Protein AF-A0A3G1AAE1-F1 (afdb_monomer)

pLDDT: mean 92.22, std 6.01, range [60.38, 98.31]

Solvent-accessible surface area (backbone atoms only — not comparable to full-atom values): 10325 Å² total; per-residue (Å²): 68,28,45,54,47,94,53,94,86,40,39,37,41,38,69,47,89,54,77,62,65,64,66,59,55,52,52,52,31,55,76,67,70,52,59,64,66,29,36,33,45,39,24,56,47,93,88,49,39,36,31,39,36,40,36,34,62,89,53,32,34,40,38,34,32,45,18,79,64,42,73,46,60,63,40,39,47,46,48,32,25,47,47,52,73,68,37,57,77,67,70,59,77,64,50,26,39,37,83,82,49,27,36,38,40,64,51,96,90,53,65,51,74,47,68,38,80,97,37,43,65,61,51,12,64,75,54,74,43,55,52,66,34,47,52,50,55,50,50,57,51,54,48,35,72,75,70,41,89,74,70,51,80,38,76,48,77,44,57,62,91,54,60,63,61,59,53,49,31,56,52,25,73,76,28,68,69,53,43,73,55,39,44,75,95,58,101

Structure (mmCIF, N/CA/C/O backbone):
data_AF-A0A3G1AAE1-F1
#
_entry.id   AF-A0A3G1AAE1-F1
#
loop_
_atom_site.group_PDB
_atom_site.id
_atom_site.type_symbol
_atom_site.label_atom_id
_atom_site.label_alt_id
_atom_site.label_comp_id
_atom_site.label_asym_id
_atom_site.label_entity_id
_atom_site.label_seq_id
_atom_site.pdbx_PDB_ins_code
_atom_site.Cartn_x
_atom_site.Cartn_y
_atom_site.Cartn_z
_atom_site.occupancy
_atom_site.B_iso_or_equiv
_atom_site.auth_seq_id
_atom_site.auth_comp_id
_atom_site.auth_asym_id
_atom_site.auth_atom_id
_atom_site.pdbx_PDB_model_num
ATOM 1 N N . MET A 1 1 ? -1.664 -9.565 3.677 1.00 87.81 1 MET A N 1
ATOM 2 C CA . MET A 1 1 ? -2.774 -9.317 2.732 1.00 87.81 1 MET A CA 1
ATOM 3 C C . MET A 1 1 ? -3.846 -8.540 3.470 1.00 87.81 1 MET A C 1
ATOM 5 O O . MET A 1 1 ? -4.095 -8.859 4.625 1.00 87.81 1 MET A O 1
ATOM 9 N N . ALA A 1 2 ? -4.447 -7.537 2.847 1.00 83.75 2 ALA A N 1
ATOM 10 C CA . ALA A 1 2 ? -5.612 -6.827 3.371 1.00 83.75 2 ALA A CA 1
ATOM 11 C C . ALA A 1 2 ? -6.656 -6.676 2.255 1.00 83.75 2 ALA A C 1
ATOM 13 O O . ALA A 1 2 ? -6.353 -6.924 1.086 1.00 83.75 2 ALA A O 1
ATOM 14 N N . ARG A 1 3 ? -7.884 -6.297 2.610 1.00 82.75 3 ARG A N 1
ATOM 15 C CA . ARG A 1 3 ? -8.939 -5.969 1.640 1.00 82.75 3 ARG A CA 1
ATOM 16 C C . ARG A 1 3 ? -9.320 -4.506 1.793 1.00 82.75 3 ARG A C 1
ATOM 18 O O . ARG A 1 3 ? -9.277 -3.986 2.905 1.00 82.75 3 ARG A O 1
ATOM 25 N N . GLY A 1 4 ? -9.682 -3.839 0.701 1.00 70.19 4 GLY A N 1
ATOM 26 C CA . GLY A 1 4 ? -10.070 -2.426 0.766 1.00 70.19 4 GLY A CA 1
ATOM 27 C C . GLY A 1 4 ? -11.433 -2.185 1.430 1.00 70.19 4 GLY A C 1
ATOM 28 O O . GLY A 1 4 ? -11.709 -1.066 1.877 1.00 70.19 4 GLY A O 1
ATOM 29 N N . ASP A 1 5 ? -12.271 -3.224 1.491 1.00 77.12 5 ASP A N 1
ATOM 30 C CA . ASP A 1 5 ? -13.642 -3.209 1.994 1.00 77.12 5 ASP A CA 1
ATOM 31 C C . ASP A 1 5 ? -14.118 -4.604 2.457 1.00 77.12 5 ASP A C 1
ATOM 33 O O . ASP A 1 5 ? -13.476 -5.637 2.216 1.00 77.12 5 ASP A O 1
ATOM 37 N N . VAL A 1 6 ? -15.282 -4.642 3.108 1.00 79.25 6 VAL A N 1
ATOM 38 C CA . VAL A 1 6 ? -15.848 -5.850 3.740 1.00 79.25 6 VAL A CA 1
ATOM 39 C C . VAL A 1 6 ? -16.579 -6.785 2.769 1.00 79.25 6 VAL A C 1
ATOM 41 O O . VAL A 1 6 ? -16.823 -7.945 3.098 1.00 79.25 6 VAL A O 1
ATOM 44 N N . HIS A 1 7 ? -16.921 -6.319 1.566 1.00 78.88 7 HIS A N 1
ATOM 45 C CA . HIS A 1 7 ? -17.706 -7.088 0.591 1.00 78.88 7 HIS A CA 1
ATOM 46 C C . HIS A 1 7 ? -16.855 -8.075 -0.209 1.00 78.88 7 HIS A C 1
ATOM 48 O O . HIS A 1 7 ? -15.722 -7.764 -0.567 1.00 78.88 7 HIS A O 1
ATOM 54 N N . LYS A 1 8 ? -17.405 -9.241 -0.569 1.00 75.06 8 LYS A N 1
ATOM 55 C CA . LYS A 1 8 ? -16.694 -10.325 -1.283 1.00 75.06 8 LYS A CA 1
ATOM 56 C C . LYS A 1 8 ? -15.997 -9.909 -2.588 1.00 75.06 8 LYS A C 1
ATOM 58 O O . LYS A 1 8 ? -14.980 -10.497 -2.925 1.00 75.06 8 LYS A O 1
ATOM 63 N N . ASP A 1 9 ? -16.461 -8.844 -3.235 1.00 78.94 9 ASP A N 1
ATOM 64 C CA . ASP A 1 9 ? -15.906 -8.342 -4.500 1.00 78.94 9 ASP A CA 1
ATOM 65 C C . ASP A 1 9 ? -14.857 -7.227 -4.304 1.00 78.94 9 ASP A C 1
ATOM 67 O O . ASP A 1 9 ? -14.339 -6.672 -5.271 1.00 78.94 9 ASP A O 1
ATOM 71 N N . SER A 1 10 ? -14.537 -6.876 -3.049 1.00 80.25 10 SER A N 1
ATOM 72 C CA . SER A 1 10 ? -13.486 -5.899 -2.745 1.00 80.25 10 SER A CA 1
ATOM 73 C C . SER A 1 10 ? -12.120 -6.320 -3.277 1.00 80.25 10 SER A C 1
ATOM 75 O O . SER A 1 10 ? -11.738 -7.492 -3.240 1.00 80.25 10 SER A O 1
ATOM 77 N N . ASP A 1 11 ? -11.362 -5.297 -3.648 1.00 85.12 11 ASP A N 1
ATOM 78 C CA . ASP A 1 11 ? -9.937 -5.341 -3.920 1.00 85.12 11 ASP A CA 1
ATOM 79 C C . ASP A 1 11 ? -9.134 -6.048 -2.821 1.00 85.12 11 ASP A C 1
ATOM 81 O O . ASP A 1 11 ? -9.380 -5.896 -1.618 1.00 85.12 11 ASP A O 1
ATOM 85 N N . ILE A 1 12 ? -8.144 -6.811 -3.276 1.00 89.56 12 ILE A N 1
ATOM 86 C CA . ILE A 1 12 ? -7.158 -7.501 -2.450 1.00 89.56 12 ILE A CA 1
ATOM 87 C C . ILE A 1 12 ? -5.836 -6.755 -2.598 1.00 89.56 12 ILE A C 1
ATOM 89 O O . ILE A 1 12 ? -5.329 -6.616 -3.709 1.00 89.56 12 ILE A O 1
ATOM 93 N N . ASP A 1 13 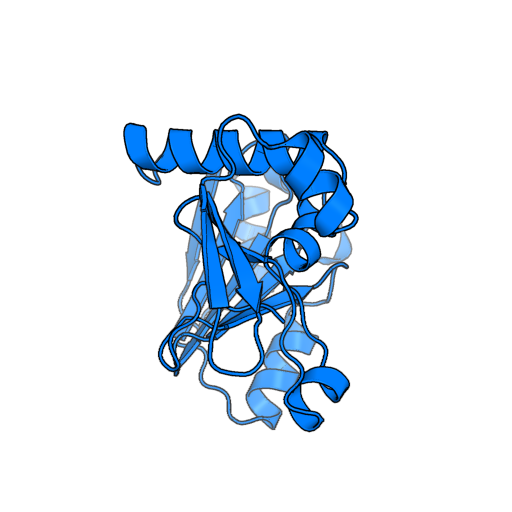? -5.252 -6.330 -1.481 1.00 91.25 13 ASP A N 1
ATOM 94 C CA . ASP A 1 13 ? -3.927 -5.712 -1.447 1.00 91.25 13 ASP A CA 1
ATOM 95 C C . ASP A 1 13 ? -2.921 -6.661 -0.779 1.00 91.25 13 ASP A C 1
ATOM 97 O O . ASP A 1 13 ? -3.057 -7.074 0.385 1.00 91.25 13 ASP A O 1
ATOM 101 N N . ILE A 1 14 ? -1.906 -7.044 -1.545 1.00 93.12 14 ILE A N 1
ATOM 102 C CA . ILE A 1 14 ? -0.745 -7.794 -1.088 1.00 93.12 14 ILE A CA 1
ATOM 103 C C . ILE A 1 14 ? 0.406 -6.802 -0.988 1.00 93.12 14 ILE A C 1
ATOM 105 O O . ILE A 1 14 ? 0.926 -6.316 -1.986 1.00 93.12 14 ILE A O 1
ATOM 109 N N . PHE A 1 15 ? 0.822 -6.525 0.239 1.00 93.69 15 PHE A N 1
ATOM 110 C CA . PHE A 1 15 ? 1.849 -5.540 0.529 1.00 93.69 15 PHE A CA 1
ATOM 111 C C . PHE A 1 15 ? 3.109 -6.225 1.053 1.00 93.69 15 PHE A C 1
ATOM 113 O O . PHE A 1 15 ? 3.026 -7.022 1.991 1.00 93.69 15 PHE A O 1
ATOM 120 N N . PHE A 1 16 ? 4.258 -5.901 0.465 1.00 94.00 16 PHE A N 1
ATOM 121 C CA . PHE A 1 16 ? 5.562 -6.316 0.968 1.00 94.00 16 PHE A CA 1
ATOM 122 C C . PHE A 1 16 ? 6.098 -5.278 1.958 1.00 94.00 16 PHE A C 1
ATOM 124 O O . PHE A 1 16 ? 6.185 -4.092 1.650 1.00 94.00 16 PHE A O 1
ATOM 131 N N . GLU A 1 17 ? 6.467 -5.732 3.155 1.00 91.06 17 GLU A N 1
ATOM 132 C CA . GLU A 1 17 ? 7.046 -4.876 4.207 1.00 91.06 17 GLU A CA 1
ATOM 133 C C . GLU A 1 17 ? 8.536 -4.585 3.978 1.00 91.06 17 GLU A C 1
ATOM 135 O O . GLU A 1 17 ? 9.105 -3.680 4.592 1.00 91.06 17 GLU A O 1
ATOM 140 N N . GLU A 1 18 ? 9.149 -5.326 3.059 1.00 91.19 18 GLU A N 1
ATOM 141 C CA . GLU A 1 18 ? 10.550 -5.223 2.687 1.00 91.19 18 GLU A CA 1
ATOM 142 C C . GLU A 1 18 ? 10.705 -5.179 1.170 1.00 91.19 18 GLU A C 1
ATOM 144 O O . GLU A 1 18 ? 9.823 -5.558 0.399 1.00 91.19 18 GLU A O 1
ATOM 149 N N . GLU A 1 19 ? 11.856 -4.684 0.744 1.00 93.44 19 GLU A N 1
ATOM 150 C CA . GLU A 1 19 ? 12.212 -4.549 -0.659 1.00 93.44 19 GLU A CA 1
ATOM 151 C C . GLU A 1 19 ? 12.530 -5.919 -1.262 1.00 93.44 19 GLU A C 1
ATOM 153 O O . GLU A 1 19 ? 13.488 -6.581 -0.857 1.00 93.44 19 GLU A O 1
ATOM 158 N N . VAL A 1 20 ? 11.759 -6.311 -2.275 1.00 93.56 20 VAL A N 1
ATOM 159 C CA . VAL A 1 20 ? 11.920 -7.574 -3.004 1.00 93.56 20 VAL A CA 1
ATOM 160 C C . VAL A 1 20 ? 12.241 -7.272 -4.462 1.00 93.56 20 VAL A C 1
ATOM 162 O O . VAL A 1 20 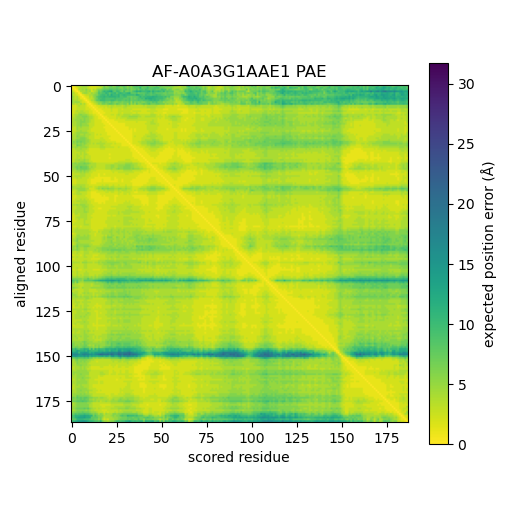? 11.641 -6.377 -5.052 1.00 93.56 20 VAL A O 1
ATOM 165 N N . ALA A 1 21 ? 13.176 -8.021 -5.053 1.00 92.62 21 ALA A N 1
ATOM 166 C CA . ALA A 1 21 ? 13.509 -7.872 -6.467 1.00 92.62 21 ALA A CA 1
ATOM 167 C C . ALA A 1 21 ? 12.257 -8.094 -7.347 1.00 92.62 21 ALA A C 1
ATOM 169 O O . ALA A 1 21 ? 11.563 -9.099 -7.147 1.00 92.62 21 ALA A O 1
ATOM 170 N N . PRO A 1 22 ? 11.957 -7.217 -8.328 1.00 93.06 22 PRO A N 1
ATOM 171 C CA . PRO A 1 22 ? 10.728 -7.325 -9.115 1.00 93.06 22 PRO A CA 1
ATOM 172 C C . PRO A 1 22 ? 10.642 -8.641 -9.890 1.00 93.06 22 PRO A C 1
ATOM 174 O O . PRO A 1 22 ? 9.579 -9.258 -9.940 1.00 93.06 22 PRO A O 1
ATOM 177 N N . SER A 1 23 ? 11.779 -9.126 -10.396 1.00 92.88 23 SER A N 1
ATOM 178 C CA . SER A 1 23 ? 11.908 -10.424 -11.063 1.00 92.88 23 SER A CA 1
ATOM 179 C C . SER A 1 23 ? 11.397 -11.606 -10.230 1.00 92.88 23 SER A C 1
ATOM 181 O O . SER A 1 23 ? 10.769 -12.510 -10.781 1.00 92.88 23 SER A O 1
ATOM 183 N N . ILE A 1 24 ? 1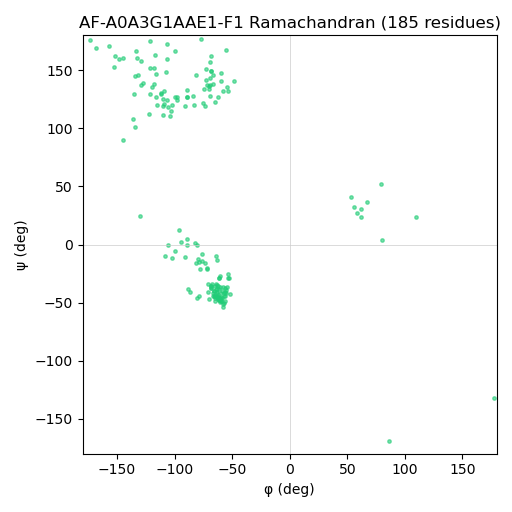1.586 -11.597 -8.903 1.00 94.25 24 ILE A N 1
ATOM 184 C CA . ILE A 1 24 ? 11.067 -12.647 -8.011 1.00 94.25 24 ILE A CA 1
ATOM 185 C C . ILE A 1 24 ? 9.538 -12.614 -7.997 1.00 94.25 24 ILE A C 1
ATOM 187 O O . ILE A 1 24 ? 8.899 -13.663 -8.080 1.00 94.25 24 ILE A O 1
ATOM 191 N N . VAL A 1 25 ? 8.947 -11.420 -7.906 1.00 94.56 25 VAL A N 1
ATOM 192 C CA . VAL A 1 25 ? 7.489 -11.243 -7.883 1.00 94.56 25 VAL A CA 1
ATOM 193 C C . VAL A 1 25 ? 6.881 -11.679 -9.214 1.00 94.56 25 VAL A C 1
ATOM 195 O O . VAL A 1 25 ? 5.970 -12.506 -9.214 1.00 94.56 25 VAL A O 1
ATOM 198 N N . LEU A 1 26 ? 7.446 -11.221 -10.334 1.00 94.31 26 LEU A N 1
ATOM 199 C CA . LEU A 1 26 ? 7.010 -11.591 -11.684 1.00 94.31 26 LEU A CA 1
ATOM 200 C C . LEU A 1 26 ? 7.107 -13.101 -11.930 1.00 94.31 26 LEU A C 1
ATOM 202 O O . LEU A 1 26 ? 6.140 -13.712 -12.373 1.00 94.31 26 LEU A O 1
ATOM 206 N N . THR A 1 27 ? 8.230 -13.725 -11.562 1.00 95.12 27 THR A N 1
ATOM 207 C CA . THR A 1 27 ? 8.416 -15.181 -11.705 1.00 95.12 27 THR A CA 1
ATOM 208 C C . THR A 1 27 ? 7.366 -15.953 -10.908 1.00 95.12 27 THR A C 1
ATOM 210 O O . THR A 1 27 ? 6.821 -16.950 -11.375 1.00 95.12 27 THR A O 1
ATOM 213 N N . ARG A 1 28 ? 7.052 -15.507 -9.685 1.00 94.31 28 ARG A N 1
ATOM 214 C CA . ARG A 1 28 ? 6.023 -16.154 -8.860 1.00 94.31 28 ARG A CA 1
ATOM 215 C C . ARG A 1 28 ? 4.626 -15.977 -9.432 1.00 94.31 28 ARG A C 1
ATOM 217 O O . ARG A 1 28 ? 3.836 -16.911 -9.350 1.00 94.31 28 ARG A O 1
ATOM 224 N N . MET A 1 29 ? 4.330 -14.815 -9.999 1.00 93.50 29 MET A N 1
ATOM 225 C CA . MET A 1 29 ? 3.062 -14.577 -10.680 1.00 93.50 29 MET A CA 1
ATOM 226 C C . MET A 1 29 ? 2.898 -15.494 -11.893 1.00 93.50 29 MET A C 1
ATOM 228 O O . MET A 1 29 ? 1.853 -16.129 -12.011 1.00 93.50 29 MET A O 1
ATOM 232 N N . ASP A 1 30 ? 3.941 -15.637 -12.712 1.00 92.56 30 ASP A N 1
ATOM 233 C CA . ASP A 1 30 ? 3.949 -16.518 -13.884 1.00 92.56 30 ASP A CA 1
ATOM 234 C C . ASP A 1 30 ? 3.735 -17.993 -13.501 1.00 92.56 30 ASP A C 1
ATOM 236 O O . ASP A 1 30 ? 2.825 -18.651 -14.008 1.00 92.56 30 ASP A O 1
ATOM 240 N N . ILE A 1 31 ? 4.466 -18.489 -12.492 1.00 95.06 31 ILE A N 1
ATOM 241 C CA . ILE A 1 31 ? 4.279 -19.848 -11.943 1.00 95.06 31 ILE A CA 1
ATOM 242 C C . ILE A 1 31 ? 2.832 -20.071 -11.477 1.00 95.06 31 ILE A C 1
ATOM 244 O O . ILE A 1 31 ? 2.262 -21.143 -11.685 1.00 95.06 31 ILE A O 1
ATOM 248 N N . CYS A 1 32 ? 2.237 -19.064 -10.837 1.00 91.69 32 CYS A N 1
ATOM 249 C CA . CYS A 1 32 ? 0.858 -19.110 -10.357 1.00 91.69 32 CYS A CA 1
ATOM 250 C C . CYS A 1 32 ? -0.182 -18.824 -11.453 1.00 91.69 32 CYS A C 1
ATOM 252 O O . CYS A 1 32 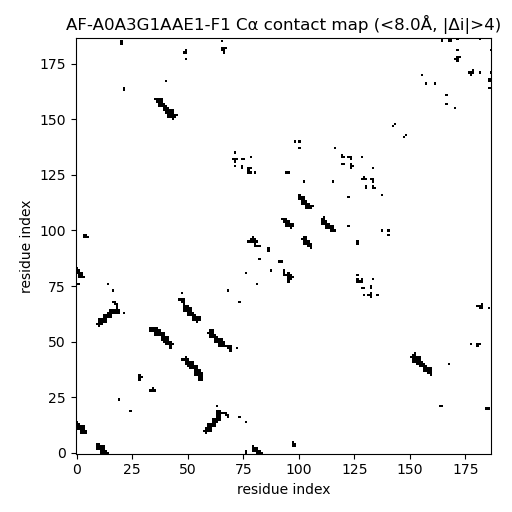? -1.374 -18.860 -11.148 1.00 91.69 32 CYS A O 1
ATOM 254 N N . ARG A 1 33 ? 0.244 -18.552 -12.696 1.00 93.19 33 ARG A N 1
ATOM 255 C CA . ARG A 1 33 ? -0.607 -18.158 -13.831 1.00 93.19 33 ARG A CA 1
ATOM 256 C C . ARG A 1 33 ? -1.505 -16.962 -13.508 1.00 93.19 33 ARG A C 1
ATOM 258 O O . ARG A 1 33 ? -2.685 -16.952 -13.847 1.00 93.19 33 ARG A O 1
ATOM 265 N N . LEU A 1 34 ? -0.949 -15.980 -12.802 1.00 91.88 34 LEU A N 1
ATOM 266 C CA . LEU A 1 34 ? -1.624 -14.722 -12.502 1.00 91.88 34 LEU A CA 1
ATOM 267 C C . LEU A 1 34 ? -1.319 -13.707 -13.599 1.00 91.88 34 LEU A C 1
ATOM 269 O O . LEU A 1 34 ? -0.162 -13.331 -13.790 1.00 91.88 34 LEU A O 1
ATOM 273 N N . GLU A 1 35 ? -2.358 -13.237 -14.280 1.00 94.44 35 GLU A N 1
ATOM 274 C CA . GLU A 1 35 ? -2.216 -12.253 -15.347 1.00 94.44 35 GLU A CA 1
ATOM 275 C C . GLU A 1 35 ? -1.937 -10.852 -14.780 1.00 94.44 35 GLU A C 1
ATOM 277 O O . GLU A 1 35 ? -2.696 -10.302 -13.972 1.00 94.44 35 GLU A O 1
ATOM 282 N N . LEU A 1 36 ? -0.805 -10.281 -15.202 1.00 96.38 36 LEU A N 1
ATOM 283 C CA . LEU A 1 36 ? -0.435 -8.892 -14.953 1.00 96.38 36 LEU A CA 1
ATOM 284 C C . LEU A 1 36 ? -1.106 -8.012 -16.004 1.00 96.38 36 LEU A C 1
ATOM 286 O O . LEU A 1 36 ? -0.813 -8.153 -17.184 1.00 96.38 36 LEU A O 1
ATOM 290 N N . LEU A 1 37 ? -1.946 -7.072 -15.574 1.00 97.00 37 LEU A N 1
ATOM 291 C CA . LEU A 1 37 ? -2.633 -6.148 -16.478 1.00 97.00 37 LEU A CA 1
ATOM 292 C C . LEU A 1 37 ? -1.787 -4.908 -16.782 1.00 97.00 37 LEU A C 1
ATOM 294 O O . LEU A 1 37 ? -1.778 -4.416 -17.904 1.00 97.00 37 LEU A O 1
ATOM 298 N N . TRP A 1 38 ? -1.104 -4.372 -15.769 1.00 97.88 38 TRP A N 1
ATOM 299 C CA . TRP A 1 38 ? -0.107 -3.303 -15.883 1.00 97.88 38 TRP A CA 1
ATOM 300 C C . TRP A 1 38 ? 0.648 -3.159 -14.563 1.00 97.88 38 TRP A C 1
ATOM 302 O O . TRP A 1 38 ? 0.224 -3.681 -13.527 1.00 97.88 38 TRP A O 1
ATOM 312 N N . TYR A 1 39 ? 1.731 -2.386 -14.564 1.00 98.12 39 TYR A N 1
ATOM 313 C CA . TYR A 1 39 ? 2.385 -1.972 -13.325 1.00 98.12 39 TYR A CA 1
ATOM 314 C C . TYR A 1 39 ? 2.625 -0.465 -13.272 1.00 98.12 39 TYR A C 1
ATOM 316 O O . TYR A 1 39 ? 2.638 0.234 -14.287 1.00 98.12 39 TYR A O 1
ATOM 324 N N . GLU A 1 40 ? 2.777 0.051 -12.058 1.00 97.94 40 GLU A N 1
ATOM 325 C CA . GLU A 1 40 ? 2.949 1.471 -11.779 1.00 97.94 40 GLU A CA 1
ATOM 326 C C . GLU A 1 40 ? 4.172 1.692 -10.883 1.00 97.94 40 GLU A C 1
ATOM 328 O O . GLU A 1 40 ? 4.366 0.982 -9.899 1.00 97.94 40 GLU A O 1
ATOM 333 N N . VAL A 1 41 ? 4.975 2.712 -11.185 1.00 97.38 41 VAL A N 1
ATOM 334 C CA . VAL A 1 41 ? 5.992 3.251 -10.273 1.00 97.38 41 VAL A CA 1
ATOM 335 C C . VAL A 1 41 ? 5.451 4.551 -9.698 1.00 97.38 41 VAL A C 1
ATOM 337 O O . VAL A 1 41 ? 5.224 5.523 -10.423 1.00 97.38 41 VAL A O 1
ATOM 340 N N . ILE A 1 42 ? 5.220 4.557 -8.389 1.00 95.81 42 ILE A N 1
ATOM 341 C CA . ILE A 1 42 ? 4.510 5.617 -7.679 1.00 95.81 42 ILE A CA 1
ATOM 342 C C . ILE A 1 42 ? 5.404 6.205 -6.593 1.00 95.81 42 ILE A C 1
ATOM 344 O O . ILE A 1 42 ? 5.904 5.495 -5.722 1.00 95.81 42 ILE A O 1
ATOM 348 N N . TRP A 1 43 ? 5.511 7.529 -6.577 1.00 95.31 43 TRP A N 1
ATOM 349 C CA . TRP A 1 43 ? 6.072 8.288 -5.469 1.00 95.31 43 TRP A CA 1
ATOM 350 C C . TRP A 1 43 ? 5.192 9.503 -5.183 1.00 95.31 43 TRP A C 1
ATOM 352 O O . TRP A 1 43 ? 5.125 10.441 -5.976 1.00 95.31 43 TRP A O 1
ATOM 362 N N . ALA A 1 44 ? 4.457 9.462 -4.068 1.00 89.44 44 ALA A N 1
ATOM 363 C CA . ALA A 1 44 ? 3.428 10.457 -3.760 1.00 89.44 44 ALA A CA 1
ATOM 364 C C . ALA A 1 44 ? 4.001 11.748 -3.176 1.00 89.44 44 ALA A C 1
ATOM 366 O O . ALA A 1 44 ? 3.622 12.836 -3.592 1.00 89.44 44 ALA A O 1
ATOM 367 N N . SER A 1 45 ? 4.912 11.634 -2.218 1.00 88.00 45 SER A N 1
ATOM 368 C CA . SER A 1 45 ? 5.561 12.771 -1.566 1.00 88.00 45 SER A CA 1
ATOM 369 C C . SER A 1 45 ? 6.958 12.384 -1.085 1.00 88.00 45 SER A C 1
ATOM 371 O O . SER A 1 45 ? 7.224 11.192 -0.895 1.00 88.00 45 SER A O 1
ATOM 373 N N . PRO A 1 46 ? 7.849 13.351 -0.792 1.00 88.75 46 PRO A N 1
ATOM 374 C CA . PRO A 1 46 ? 9.223 13.046 -0.386 1.00 88.75 46 PRO A CA 1
ATOM 375 C C . PRO A 1 46 ? 9.294 12.227 0.912 1.00 88.75 46 PRO A C 1
ATOM 377 O O . PRO A 1 46 ? 10.213 11.427 1.111 1.00 88.75 46 PRO A O 1
ATOM 380 N N . SER A 1 47 ? 8.281 12.405 1.766 1.00 88.19 47 SER A N 1
ATOM 381 C CA . SER A 1 47 ? 8.084 11.700 3.031 1.00 88.19 47 SER A CA 1
ATOM 382 C C . SER A 1 47 ? 7.577 10.264 2.886 1.00 88.19 47 SER A C 1
ATOM 384 O O . SER A 1 47 ? 7.534 9.561 3.882 1.00 88.19 47 SER A O 1
ATOM 386 N N . THR A 1 48 ? 7.199 9.815 1.689 1.00 91.75 48 THR A N 1
ATOM 387 C CA . THR A 1 48 ? 6.714 8.443 1.447 1.00 91.75 48 THR A CA 1
ATOM 388 C C . THR A 1 48 ? 7.754 7.604 0.722 1.00 91.75 48 THR A C 1
ATOM 390 O O . THR A 1 48 ? 8.660 8.145 0.071 1.00 91.75 48 THR A O 1
ATOM 393 N N . ALA A 1 49 ? 7.616 6.284 0.818 1.00 95.12 49 ALA A N 1
ATOM 394 C CA . ALA A 1 49 ? 8.382 5.367 -0.003 1.00 95.12 49 ALA A CA 1
ATOM 395 C C . ALA A 1 49 ? 7.973 5.437 -1.482 1.00 95.12 49 ALA A C 1
ATOM 397 O O . ALA A 1 49 ? 6.811 5.674 -1.830 1.00 95.12 49 ALA A O 1
ATOM 398 N N . VAL A 1 50 ? 8.946 5.176 -2.349 1.00 96.69 50 VAL A N 1
ATOM 399 C CA . VAL A 1 50 ? 8.715 4.842 -3.753 1.00 96.69 50 VAL A CA 1
ATOM 400 C C . VAL A 1 50 ? 8.182 3.415 -3.807 1.00 96.69 50 VAL A C 1
ATOM 402 O O . VAL A 1 50 ? 8.705 2.524 -3.134 1.00 96.69 50 VAL A O 1
ATOM 405 N N . LYS A 1 51 ? 7.130 3.192 -4.591 1.00 96.88 51 LYS A N 1
ATOM 406 C CA . LYS A 1 51 ? 6.434 1.907 -4.674 1.00 96.88 51 LYS A CA 1
ATOM 407 C C . LYS A 1 51 ? 6.330 1.454 -6.113 1.00 96.88 51 LYS A C 1
ATOM 409 O O . LYS A 1 51 ? 6.001 2.245 -6.992 1.00 96.88 51 LYS A O 1
ATOM 414 N N . LEU A 1 52 ? 6.546 0.167 -6.305 1.00 97.56 52 LEU A N 1
ATOM 415 C CA . LEU A 1 52 ? 6.167 -0.569 -7.490 1.00 97.56 52 LEU A CA 1
ATOM 416 C C . LEU A 1 52 ? 4.842 -1.273 -7.200 1.00 97.56 52 LEU A C 1
ATOM 418 O O . LEU A 1 52 ? 4.722 -1.994 -6.211 1.00 97.56 52 LEU A O 1
ATOM 422 N N . VAL A 1 53 ? 3.838 -1.031 -8.031 1.00 97.44 53 VAL A N 1
ATOM 423 C CA . VAL A 1 53 ? 2.486 -1.554 -7.847 1.00 97.44 53 VAL A CA 1
ATOM 424 C C . VAL A 1 53 ? 2.102 -2.356 -9.076 1.00 97.44 53 VAL A C 1
ATOM 426 O O . VAL A 1 53 ? 1.918 -1.793 -10.147 1.00 97.44 53 VAL A O 1
ATOM 429 N N . PHE A 1 54 ? 1.958 -3.664 -8.919 1.00 97.44 54 PHE A N 1
ATOM 430 C CA . PHE A 1 54 ? 1.443 -4.551 -9.952 1.00 97.44 54 PHE A CA 1
ATOM 431 C C . PHE A 1 54 ? -0.074 -4.642 -9.826 1.00 97.44 54 PHE A C 1
ATOM 433 O O . PHE A 1 54 ? -0.590 -4.947 -8.745 1.00 97.44 54 PHE A O 1
ATOM 440 N N . GLN A 1 55 ? -0.782 -4.385 -10.922 1.00 97.25 55 GLN A N 1
ATOM 441 C CA . GLN A 1 55 ? -2.220 -4.577 -11.001 1.00 97.25 55 GLN A CA 1
ATOM 442 C C . GLN A 1 55 ? -2.521 -5.860 -11.765 1.00 97.25 55 GLN A C 1
ATOM 444 O O . GLN A 1 55 ? -2.167 -5.991 -12.935 1.00 97.25 55 GLN A O 1
ATOM 449 N N . LEU A 1 56 ? -3.195 -6.789 -11.099 1.00 95.12 56 LEU A N 1
ATOM 450 C CA . LEU A 1 56 ? -3.580 -8.076 -11.663 1.00 95.12 56 LEU A CA 1
ATOM 451 C C . LEU A 1 56 ? -5.081 -8.110 -11.947 1.00 95.12 56 LEU A C 1
ATOM 453 O O . LEU A 1 56 ? -5.837 -7.223 -11.518 1.00 95.12 56 LEU A O 1
ATOM 457 N N . GLU A 1 57 ? -5.506 -9.179 -12.613 1.00 90.50 57 GLU A N 1
ATOM 458 C CA . GLU A 1 57 ? -6.908 -9.583 -12.676 1.00 90.50 57 GLU A CA 1
ATOM 459 C C . GLU A 1 57 ? -7.540 -9.763 -11.279 1.00 90.50 57 GLU A C 1
ATOM 461 O O . GLU A 1 57 ? -6.872 -9.778 -10.240 1.00 90.50 57 GLU A O 1
ATOM 466 N N . PHE A 1 58 ? -8.873 -9.870 -11.241 1.00 87.69 58 PHE A N 1
ATOM 467 C CA . PHE A 1 58 ? -9.662 -10.060 -10.012 1.00 87.69 58 PHE A CA 1
ATOM 468 C C . PHE A 1 58 ? -9.476 -8.962 -8.948 1.00 87.69 58 PHE A C 1
ATOM 470 O O . PHE A 1 58 ? -9.652 -9.207 -7.755 1.00 87.69 58 PHE A O 1
ATOM 477 N N . ASN A 1 59 ? -9.133 -7.738 -9.369 1.00 88.81 59 ASN A N 1
ATOM 478 C CA . ASN A 1 59 ? -8.866 -6.600 -8.479 1.00 88.81 59 ASN A CA 1
ATOM 479 C C . ASN A 1 59 ? -7.778 -6.891 -7.426 1.00 88.81 59 ASN A C 1
ATOM 481 O O . ASN A 1 59 ? -7.821 -6.353 -6.314 1.00 88.81 59 ASN A O 1
ATOM 485 N N . VAL A 1 60 ? -6.793 -7.727 -7.766 1.00 92.56 60 VAL A N 1
ATOM 486 C CA . VAL A 1 60 ? -5.637 -7.986 -6.905 1.00 92.56 60 VAL A CA 1
ATOM 487 C C . VAL A 1 60 ? -4.536 -6.982 -7.218 1.00 92.56 60 VAL A C 1
ATOM 489 O O . VAL A 1 60 ? -4.186 -6.734 -8.372 1.00 92.56 60 VAL A O 1
ATOM 492 N N . LYS A 1 61 ? -3.972 -6.407 -6.166 1.00 94.88 61 LYS A N 1
ATOM 493 C CA . LYS A 1 61 ? -2.839 -5.496 -6.228 1.00 94.88 61 LYS A CA 1
ATOM 494 C C . LYS A 1 61 ? -1.680 -6.063 -5.432 1.00 94.88 61 LYS A C 1
ATOM 496 O O . LYS A 1 61 ? -1.870 -6.510 -4.303 1.00 94.88 61 LYS A O 1
ATOM 501 N N . ILE A 1 62 ? -0.482 -5.998 -6.002 1.00 96.19 62 ILE A N 1
ATOM 502 C CA . ILE A 1 62 ? 0.756 -6.314 -5.293 1.00 96.19 62 ILE A CA 1
ATOM 503 C C . ILE A 1 62 ? 1.606 -5.051 -5.206 1.00 96.19 62 ILE A C 1
ATOM 505 O O . ILE A 1 62 ? 1.996 -4.491 -6.227 1.00 96.19 62 ILE A O 1
ATOM 509 N N . THR A 1 63 ? 1.911 -4.611 -3.991 1.00 96.62 63 THR A N 1
ATOM 510 C CA . THR A 1 63 ? 2.730 -3.427 -3.725 1.00 96.62 63 THR A CA 1
ATOM 511 C C . THR A 1 63 ? 4.085 -3.841 -3.163 1.00 96.62 63 THR A C 1
ATOM 513 O O . THR A 1 63 ? 4.157 -4.453 -2.096 1.00 96.62 63 THR A O 1
ATOM 516 N N . VAL A 1 64 ? 5.156 -3.454 -3.854 1.00 96.62 64 VAL A N 1
ATOM 517 C CA . VAL A 1 64 ? 6.550 -3.682 -3.462 1.00 96.62 64 VAL A CA 1
ATOM 518 C C . VAL A 1 64 ? 7.235 -2.332 -3.226 1.00 96.62 64 VAL A C 1
ATOM 520 O O . VAL A 1 64 ? 7.190 -1.466 -4.104 1.00 96.62 64 VAL A O 1
ATOM 523 N N . PRO A 1 65 ? 7.871 -2.102 -2.067 1.00 96.75 65 PRO A N 1
ATOM 524 C CA . PRO A 1 65 ? 8.674 -0.905 -1.866 1.00 96.75 65 PRO A CA 1
ATOM 525 C C . PRO A 1 65 ? 9.956 -0.958 -2.707 1.00 96.75 65 PRO A C 1
ATOM 527 O O . PRO A 1 65 ? 10.642 -1.977 -2.741 1.00 96.75 65 PRO A O 1
ATOM 530 N N . LEU A 1 66 ? 10.287 0.163 -3.353 1.00 96.38 66 LEU A N 1
ATOM 531 C CA . LEU A 1 66 ? 11.576 0.397 -4.025 1.00 96.38 66 LEU A CA 1
ATOM 532 C C . LEU A 1 66 ? 12.540 1.237 -3.167 1.00 96.38 66 LEU A C 1
ATOM 534 O O . LEU A 1 66 ? 13.681 1.475 -3.554 1.00 96.38 66 LEU A O 1
ATOM 538 N N . SER A 1 67 ? 12.057 1.721 -2.024 1.00 95.75 67 SER A N 1
ATOM 539 C CA . SER A 1 67 ? 12.813 2.457 -1.012 1.00 95.75 67 SER A CA 1
ATOM 540 C C . SER A 1 67 ? 12.287 2.084 0.379 1.00 95.75 67 SER A C 1
ATOM 542 O O . SER A 1 67 ? 11.111 1.708 0.473 1.00 95.75 67 SER A O 1
ATOM 544 N N . PRO A 1 68 ? 13.041 2.313 1.468 1.00 94.25 68 PRO A N 1
ATOM 545 C CA . PRO A 1 68 ? 12.583 2.002 2.816 1.00 94.25 68 PRO A CA 1
ATOM 546 C C . PRO A 1 68 ? 11.227 2.633 3.158 1.00 94.25 68 PRO A C 1
ATOM 548 O O . PRO A 1 68 ? 11.006 3.829 2.949 1.00 94.25 68 PRO A O 1
ATOM 551 N N . LEU A 1 69 ? 10.328 1.814 3.706 1.00 95.12 69 LEU A N 1
ATOM 552 C CA . LEU A 1 69 ? 9.017 2.241 4.189 1.00 95.12 69 LEU A CA 1
ATOM 553 C C . LEU A 1 69 ? 9.138 3.107 5.444 1.00 95.12 69 LEU A C 1
ATOM 555 O O . LEU A 1 69 ? 9.945 2.811 6.334 1.00 95.12 69 LEU A O 1
ATOM 559 N N . THR A 1 70 ? 8.276 4.118 5.565 1.00 94.00 70 THR A N 1
ATOM 560 C CA . THR A 1 70 ? 8.126 4.837 6.838 1.00 94.00 70 THR A CA 1
ATOM 561 C C . THR A 1 70 ? 7.483 3.949 7.910 1.00 94.00 70 THR A C 1
ATOM 563 O O . THR A 1 70 ? 6.830 2.955 7.575 1.00 94.00 70 THR A O 1
ATOM 566 N N . PRO A 1 71 ? 7.598 4.302 9.206 1.00 94.19 71 PRO A N 1
ATOM 567 C CA . PRO A 1 71 ? 6.879 3.596 10.267 1.00 94.19 71 PRO A CA 1
ATOM 568 C C . PRO A 1 71 ? 5.373 3.476 9.989 1.00 94.19 71 PRO A C 1
ATOM 570 O O . PRO A 1 71 ? 4.813 2.390 10.109 1.00 94.19 71 PRO A O 1
ATOM 573 N N . ALA A 1 72 ? 4.738 4.550 9.509 1.00 93.50 72 ALA A N 1
ATOM 574 C CA . ALA A 1 72 ? 3.314 4.538 9.186 1.00 93.50 72 ALA A CA 1
ATOM 575 C C . ALA A 1 72 ? 2.964 3.646 7.986 1.00 93.50 72 ALA A C 1
ATOM 577 O O . ALA A 1 72 ? 1.914 3.003 7.970 1.00 93.50 72 ALA A O 1
ATOM 578 N N . GLU A 1 73 ? 3.848 3.552 6.990 1.00 94.50 73 GLU A N 1
ATOM 579 C CA . GLU A 1 73 ? 3.663 2.639 5.860 1.00 94.50 73 GLU A CA 1
ATOM 580 C C . GLU A 1 73 ? 3.842 1.170 6.259 1.00 94.50 73 GLU A C 1
ATOM 582 O O . GLU A 1 73 ? 3.116 0.323 5.744 1.00 94.50 73 GLU A O 1
ATOM 587 N N . LYS A 1 74 ? 4.740 0.868 7.206 1.00 94.81 74 LYS A N 1
ATOM 588 C CA . LYS A 1 74 ? 4.884 -0.481 7.783 1.00 94.81 74 LYS A CA 1
ATOM 589 C C . LYS A 1 74 ? 3.676 -0.884 8.628 1.00 94.81 74 LYS A C 1
ATOM 591 O O . LYS A 1 74 ? 3.274 -2.041 8.611 1.00 94.81 74 LYS A O 1
ATOM 596 N N . GLU A 1 75 ? 3.072 0.066 9.338 1.00 95.75 75 GLU A N 1
ATOM 597 C CA . GLU A 1 75 ? 1.864 -0.167 10.138 1.00 95.75 75 GLU A CA 1
ATOM 598 C C . GLU A 1 75 ? 0.578 -0.197 9.294 1.00 95.75 75 GLU A C 1
ATOM 600 O O . GLU A 1 75 ? -0.459 -0.675 9.759 1.00 95.75 75 GLU A O 1
ATOM 605 N N . PHE A 1 76 ? 0.618 0.275 8.042 1.00 93.62 76 PHE A N 1
ATOM 606 C CA . PHE A 1 76 ? -0.567 0.377 7.190 1.00 93.62 76 PHE A CA 1
ATOM 607 C C . PHE A 1 76 ? -1.307 -0.956 6.969 1.00 93.62 76 PHE A C 1
ATOM 609 O O . PHE A 1 76 ? -2.535 -0.952 7.084 1.00 93.62 76 PHE A O 1
ATOM 616 N N . PRO A 1 77 ? -0.643 -2.100 6.701 1.00 92.94 77 PRO A N 1
ATOM 617 C CA . PRO A 1 77 ? -1.338 -3.380 6.601 1.00 92.94 77 PRO A CA 1
ATOM 618 C C . PRO A 1 77 ? -2.117 -3.723 7.873 1.00 92.94 77 PRO A C 1
ATOM 620 O O . PRO A 1 77 ? -3.255 -4.173 7.787 1.00 92.94 77 PRO A O 1
ATOM 623 N N . LEU A 1 78 ? -1.537 -3.482 9.052 1.00 94.12 78 LEU A N 1
ATOM 624 C CA . LEU A 1 78 ? -2.208 -3.733 10.328 1.00 94.12 78 LEU A CA 1
ATOM 625 C C . LEU A 1 78 ? -3.404 -2.788 10.518 1.00 94.12 78 LEU A C 1
ATOM 627 O O . LEU A 1 78 ? -4.498 -3.247 10.838 1.00 94.12 78 LEU A O 1
ATOM 631 N N . TYR A 1 79 ? -3.231 -1.499 10.208 1.00 95.94 79 TYR A N 1
ATOM 632 C CA . TYR A 1 79 ? -4.315 -0.511 10.190 1.00 95.94 79 TYR A CA 1
ATOM 633 C C . TYR A 1 79 ? -5.481 -0.932 9.275 1.00 95.94 79 TYR A C 1
ATOM 635 O O . TYR A 1 79 ? -6.646 -0.743 9.622 1.00 95.94 79 TYR A O 1
ATOM 643 N N . ALA A 1 80 ? -5.180 -1.529 8.120 1.00 93.94 80 ALA A N 1
ATOM 644 C CA . ALA A 1 80 ? -6.162 -1.986 7.137 1.00 93.94 80 ALA A CA 1
ATOM 645 C C . ALA A 1 80 ? -6.776 -3.369 7.449 1.00 93.94 80 ALA A C 1
ATOM 647 O O . ALA A 1 80 ? -7.585 -3.860 6.666 1.00 93.94 80 ALA A O 1
ATOM 648 N N . GLY A 1 81 ? -6.408 -4.012 8.563 1.00 93.56 81 GLY A N 1
ATOM 649 C CA . GLY A 1 81 ? -6.897 -5.349 8.914 1.00 93.56 81 GLY A CA 1
ATOM 650 C C . GLY A 1 81 ? -6.179 -6.476 8.170 1.00 93.56 81 GLY A C 1
ATOM 651 O O . GLY A 1 81 ? -6.811 -7.324 7.538 1.00 93.56 81 GLY A O 1
ATOM 652 N N . ARG A 1 82 ? -4.841 -6.486 8.226 1.00 93.12 82 ARG A N 1
ATOM 653 C CA . ARG A 1 82 ? -3.996 -7.548 7.660 1.00 93.12 82 ARG A CA 1
ATOM 654 C C . ARG A 1 82 ? -4.396 -8.921 8.189 1.00 93.12 82 ARG A C 1
ATOM 656 O O . ARG A 1 82 ? -4.482 -9.134 9.394 1.00 93.12 82 ARG A O 1
ATOM 663 N N . VAL A 1 83 ? -4.465 -9.871 7.266 1.00 91.81 83 VAL A N 1
ATOM 664 C CA . VAL A 1 83 ? -4.532 -11.307 7.530 1.00 91.81 83 VAL A CA 1
ATOM 665 C C . VAL A 1 83 ? -3.369 -12.040 6.863 1.00 91.81 83 VAL A C 1
ATOM 667 O O . VAL A 1 83 ? -2.833 -11.610 5.826 1.00 91.81 83 VAL A O 1
ATOM 670 N N . PHE A 1 84 ? -2.990 -13.161 7.466 1.00 90.75 84 PHE A N 1
ATOM 671 C CA . PHE A 1 84 ? -2.063 -14.146 6.925 1.00 90.75 84 PHE A CA 1
ATOM 672 C C . PHE A 1 84 ? -2.818 -15.339 6.328 1.00 90.75 84 PHE A C 1
ATOM 674 O O . PHE A 1 84 ? -4.004 -15.552 6.575 1.00 90.75 84 PHE A O 1
ATOM 681 N N . LEU A 1 85 ? -2.115 -16.173 5.558 1.00 86.56 85 LEU A N 1
ATOM 682 C CA . LEU A 1 85 ? -2.700 -17.371 4.947 1.00 86.56 85 LEU A CA 1
ATOM 683 C C . LEU A 1 85 ? -3.335 -18.317 5.981 1.00 86.56 85 LEU A C 1
ATOM 685 O O . LEU A 1 85 ? -4.373 -18.921 5.715 1.00 86.56 85 LEU A O 1
ATOM 689 N N . ALA A 1 86 ? -2.719 -18.444 7.159 1.00 89.56 86 ALA A N 1
ATOM 690 C CA . ALA A 1 86 ? -3.256 -19.255 8.247 1.00 89.56 86 ALA A CA 1
ATOM 691 C C . ALA A 1 86 ? -4.604 -18.718 8.756 1.00 89.56 86 ALA A C 1
ATOM 693 O O . ALA A 1 86 ? -5.516 -19.510 8.981 1.00 89.56 86 ALA A O 1
ATOM 694 N N . ASP A 1 87 ? -4.747 -17.396 8.870 1.00 90.56 87 ASP A N 1
ATOM 695 C CA . ASP A 1 87 ? -5.980 -16.734 9.310 1.00 90.56 87 ASP A CA 1
ATOM 696 C C . ASP A 1 87 ? -7.104 -16.969 8.294 1.00 90.56 87 ASP A C 1
ATOM 698 O O . ASP A 1 87 ? -8.212 -17.356 8.662 1.00 90.56 87 ASP A O 1
ATOM 702 N N . ILE A 1 88 ? -6.790 -16.840 7.000 1.00 87.06 88 ILE A N 1
ATOM 703 C CA . ILE A 1 88 ? -7.735 -17.093 5.901 1.00 87.06 88 ILE A CA 1
ATOM 704 C C . ILE A 1 88 ? -8.227 -18.541 5.937 1.00 87.06 88 ILE A C 1
ATOM 706 O O . ILE A 1 88 ? -9.430 -18.786 5.882 1.00 87.06 88 ILE A O 1
ATOM 710 N N . ARG A 1 89 ? -7.313 -19.509 6.090 1.00 89.19 89 ARG A N 1
ATOM 711 C CA . ARG A 1 89 ? -7.662 -20.938 6.194 1.00 89.19 89 ARG A CA 1
ATOM 712 C C . ARG A 1 89 ? -8.555 -21.247 7.398 1.00 89.19 89 ARG A C 1
ATOM 714 O O . ARG A 1 89 ? -9.313 -22.208 7.349 1.00 89.19 89 ARG A O 1
ATOM 721 N N . ARG A 1 90 ? -8.471 -20.445 8.462 1.00 91.31 90 ARG A N 1
ATOM 722 C CA . ARG A 1 90 ? -9.316 -20.554 9.661 1.00 91.31 90 ARG A CA 1
ATOM 723 C C . ARG A 1 90 ? -10.609 -19.739 9.567 1.00 91.31 90 ARG A C 1
ATOM 725 O O . ARG A 1 90 ? -11.373 -19.728 10.526 1.00 91.31 90 ARG A O 1
ATOM 732 N N . GLY A 1 91 ? -10.848 -19.030 8.461 1.00 87.25 91 GLY A N 1
ATOM 733 C CA . GLY A 1 91 ? -11.976 -18.103 8.331 1.00 87.25 91 GLY A CA 1
ATOM 734 C C . GLY A 1 91 ? -11.926 -16.950 9.340 1.00 87.25 91 GLY A C 1
ATOM 735 O O . GLY A 1 91 ? -12.963 -16.387 9.691 1.00 87.25 91 GLY A O 1
ATOM 736 N N . GLN A 1 92 ? -10.737 -16.619 9.850 1.00 89.44 92 GLN A N 1
ATOM 737 C CA . GLN A 1 92 ? -10.573 -15.606 10.879 1.00 89.44 92 GLN A CA 1
ATOM 738 C C . GLN A 1 92 ? -10.848 -14.217 10.307 1.00 89.44 92 GLN A C 1
ATOM 740 O O . GLN A 1 92 ? -10.346 -13.830 9.252 1.00 89.44 92 GLN A O 1
ATOM 745 N N . ARG A 1 93 ? -11.641 -13.446 11.050 1.00 90.38 93 ARG A N 1
ATOM 746 C CA . ARG A 1 93 ? -11.969 -12.058 10.735 1.00 90.38 93 ARG A CA 1
ATOM 747 C C . ARG A 1 93 ? -11.264 -11.158 11.736 1.00 90.38 93 ARG A C 1
ATOM 749 O O . ARG A 1 93 ? -11.320 -11.412 12.938 1.00 90.38 93 ARG A O 1
ATOM 756 N N . VAL A 1 94 ? -10.606 -10.119 11.237 1.00 93.38 94 VAL A N 1
ATOM 757 C CA . VAL A 1 94 ? -9.807 -9.183 12.039 1.00 93.38 94 VAL A CA 1
ATOM 758 C C . VAL A 1 94 ? -10.383 -7.771 11.940 1.00 93.38 94 VAL A C 1
ATOM 760 O O . VAL A 1 94 ? -11.030 -7.454 10.937 1.00 93.38 94 VAL A O 1
ATOM 763 N N . PRO A 1 95 ? -10.204 -6.928 12.970 1.00 95.62 95 PRO A N 1
ATOM 764 C CA . PRO A 1 95 ? -10.565 -5.524 12.874 1.00 95.62 95 PRO A CA 1
ATOM 765 C C . PRO A 1 95 ? -9.633 -4.769 11.920 1.00 95.62 95 PRO A C 1
ATOM 767 O O . PRO A 1 95 ? -8.493 -5.174 11.697 1.00 95.62 95 PRO A O 1
ATOM 770 N N . GLY A 1 96 ? -10.112 -3.650 11.387 1.00 96.19 96 GLY A N 1
ATOM 771 C CA . GLY A 1 96 ? -9.342 -2.772 10.507 1.00 96.19 96 GLY A CA 1
ATOM 772 C C . GLY A 1 96 ? -10.110 -1.496 10.187 1.00 96.19 96 GLY A C 1
ATOM 773 O O . GLY A 1 96 ? -11.261 -1.346 10.591 1.00 96.19 96 GLY A O 1
ATOM 774 N N . VAL A 1 97 ? -9.491 -0.569 9.462 1.00 96.00 97 VAL A N 1
ATOM 775 C CA . VAL A 1 97 ? -10.162 0.639 8.966 1.00 96.00 97 VAL A CA 1
ATOM 776 C C . VAL A 1 97 ? -10.315 0.564 7.455 1.00 96.00 97 VAL A C 1
ATOM 778 O O . VAL A 1 97 ? -9.333 0.410 6.727 1.00 96.00 97 VAL A O 1
ATOM 781 N N . ASN A 1 98 ? -11.550 0.706 6.977 1.00 92.62 98 ASN A N 1
ATOM 782 C CA . ASN A 1 98 ? -11.843 0.675 5.550 1.00 92.62 98 ASN A CA 1
ATOM 783 C C . ASN A 1 98 ? -11.472 2.001 4.855 1.00 92.62 98 ASN A C 1
ATOM 785 O O . ASN A 1 98 ? -11.094 3.013 5.459 1.00 92.62 98 ASN A O 1
ATOM 789 N N . LYS A 1 99 ? -11.642 2.029 3.532 1.00 88.25 99 LYS A N 1
ATOM 790 C CA . LYS A 1 99 ? -11.392 3.222 2.713 1.00 88.25 99 LYS A CA 1
ATOM 791 C C . LYS A 1 99 ? -12.310 4.414 3.053 1.00 88.25 99 LYS A C 1
ATOM 793 O O . LYS A 1 99 ? -12.024 5.530 2.635 1.00 88.25 99 LYS A O 1
ATOM 798 N N . PHE A 1 100 ? -13.388 4.244 3.805 1.00 90.62 100 PHE A N 1
ATOM 799 C CA . PHE A 1 100 ? -14.290 5.332 4.202 1.00 90.62 100 PHE A CA 1
ATOM 800 C C . PHE A 1 100 ? -13.983 5.895 5.594 1.00 90.62 100 PHE A C 1
ATOM 802 O O . PHE A 1 100 ? -14.768 6.679 6.118 1.00 90.62 100 PHE A O 1
ATOM 809 N N . LEU A 1 101 ? -12.819 5.551 6.166 1.00 94.56 101 LEU A N 1
ATOM 810 C CA . LEU A 1 101 ? -12.425 5.940 7.525 1.00 94.56 101 LEU A CA 1
ATOM 811 C C . LEU A 1 101 ? -13.381 5.387 8.593 1.00 94.56 101 LEU A C 1
ATOM 813 O O . LEU A 1 101 ? -13.554 5.998 9.650 1.00 94.56 101 LEU A O 1
ATOM 817 N N . GLN A 1 102 ? -13.983 4.227 8.324 1.00 95.50 102 GLN A N 1
ATOM 818 C CA . GLN A 1 102 ? -14.780 3.489 9.292 1.00 95.50 102 GLN A CA 1
ATOM 819 C C . GLN A 1 102 ? -13.937 2.364 9.882 1.00 95.50 102 GLN A C 1
ATOM 821 O O . GLN A 1 102 ? -13.346 1.564 9.153 1.00 95.50 102 GLN A O 1
ATOM 826 N N . PHE A 1 103 ? -13.875 2.309 11.208 1.00 97.38 103 PHE A N 1
ATOM 827 C CA . PHE A 1 103 ? -13.386 1.142 11.917 1.00 97.38 103 PHE A CA 1
ATOM 828 C C . PHE A 1 103 ? -14.395 0.016 11.747 1.00 97.38 103 PHE A C 1
ATOM 830 O O . PHE A 1 103 ? -15.572 0.199 12.042 1.00 97.38 103 PHE A O 1
ATOM 837 N N . ILE A 1 104 ? -13.923 -1.142 11.314 1.00 96.50 104 ILE A N 1
ATOM 838 C CA . ILE A 1 104 ? -14.708 -2.353 11.147 1.00 96.50 104 ILE A CA 1
ATOM 839 C C . ILE A 1 104 ? -14.334 -3.302 12.277 1.00 96.50 104 ILE A C 1
ATOM 841 O O . ILE A 1 104 ? -13.190 -3.744 12.377 1.00 96.50 104 ILE A O 1
ATOM 845 N N . GLN A 1 105 ? -15.307 -3.642 13.116 1.00 96.19 105 GLN A N 1
ATOM 846 C CA . GLN A 1 105 ? -15.153 -4.637 14.170 1.00 96.19 105 GLN A CA 1
ATOM 847 C C . GLN A 1 105 ? -15.981 -5.876 13.811 1.00 96.19 105 GLN A C 1
ATOM 849 O O . GLN A 1 105 ? -17.213 -5.815 13.839 1.00 96.19 105 GLN A O 1
ATOM 854 N N . PRO A 1 106 ? -15.343 -7.017 13.504 1.00 93.75 106 PRO A N 1
ATOM 855 C CA . PRO A 1 106 ? -16.058 -8.263 13.277 1.00 93.75 106 PRO A CA 1
ATOM 856 C C . PRO A 1 106 ? -16.880 -8.691 14.499 1.00 93.75 106 PRO A C 1
ATOM 858 O O . PRO A 1 106 ? -16.420 -8.587 15.638 1.00 93.75 106 PRO A O 1
ATOM 861 N N . THR A 1 107 ? -18.072 -9.222 14.242 1.00 93.75 107 THR A N 1
ATOM 862 C CA . THR A 1 107 ? -18.936 -9.926 15.199 1.00 93.75 107 THR A CA 1
ATOM 863 C C . THR A 1 107 ? -19.204 -11.348 14.691 1.00 93.75 107 THR A C 1
ATOM 865 O O . THR A 1 107 ? -18.790 -11.703 13.584 1.00 93.75 107 THR A O 1
ATOM 868 N N . ARG A 1 108 ? -19.898 -12.179 15.483 1.00 89.44 108 ARG A N 1
ATOM 869 C CA . ARG A 1 108 ? -20.252 -13.553 15.078 1.00 89.44 108 ARG A CA 1
ATOM 870 C C . ARG A 1 108 ? -21.087 -13.595 13.794 1.00 89.44 108 ARG A C 1
ATOM 872 O O . ARG A 1 108 ? -20.840 -14.444 12.949 1.00 89.44 108 ARG A O 1
ATOM 879 N N . GLU A 1 109 ? -22.025 -12.664 13.644 1.00 89.56 109 GLU A N 1
ATOM 880 C CA . GLU A 1 109 ? -23.001 -12.649 12.542 1.00 89.56 109 GLU A CA 1
ATOM 881 C C . GLU A 1 109 ? -22.657 -11.638 11.438 1.00 89.56 109 GLU A C 1
ATOM 883 O O . GLU A 1 109 ? -23.243 -11.661 10.361 1.00 89.56 109 GLU A O 1
ATOM 888 N N . GLY A 1 110 ? -21.698 -10.740 11.673 1.00 90.75 110 GLY A N 1
ATOM 889 C CA . GLY A 1 110 ? -21.426 -9.644 10.750 1.00 90.75 110 GLY A CA 1
ATOM 890 C C . GLY A 1 110 ? -20.328 -8.730 11.263 1.00 90.75 110 GLY A C 1
ATOM 891 O O . GLY A 1 110 ? -19.249 -9.182 11.640 1.00 90.75 110 GLY A O 1
ATOM 892 N N . HIS A 1 111 ? -20.539 -7.428 11.237 1.00 94.44 111 HIS A N 1
ATOM 893 C CA . HIS A 1 111 ? -19.615 -6.468 11.827 1.00 94.44 111 HIS A CA 1
ATOM 894 C C . HIS A 1 111 ? -20.396 -5.264 12.331 1.00 94.44 111 HIS A C 1
ATOM 896 O O . HIS A 1 111 ? -21.524 -5.026 11.908 1.00 94.44 111 HIS A O 1
ATOM 902 N N . ILE A 1 112 ? -19.782 -4.524 13.239 1.00 95.50 112 ILE A N 1
ATOM 903 C CA . ILE A 1 112 ? -20.206 -3.170 13.572 1.00 95.50 112 ILE A CA 1
ATOM 904 C C . ILE A 1 112 ? -19.178 -2.203 12.989 1.00 95.50 112 ILE A C 1
ATOM 906 O O . ILE A 1 112 ? -17.989 -2.533 12.899 1.00 95.50 112 ILE A O 1
ATOM 910 N N . GLU A 1 113 ? -19.635 -1.020 12.601 1.00 96.25 113 GLU A N 1
ATOM 911 C CA . GLU A 1 113 ? -18.781 0.006 12.020 1.00 96.25 113 GLU A CA 1
ATOM 912 C C . GLU A 1 113 ? -19.041 1.387 12.616 1.00 96.25 113 GLU A C 1
ATOM 914 O O . GLU A 1 113 ? -20.164 1.726 12.986 1.00 96.25 113 GLU A O 1
ATOM 919 N N . TRP A 1 114 ? -17.982 2.185 12.741 1.00 96.56 114 TRP A N 1
ATOM 920 C CA . TRP A 1 114 ? -18.074 3.576 13.184 1.00 96.56 114 TRP A CA 1
ATOM 921 C C . TRP A 1 114 ? -16.930 4.410 12.613 1.00 96.56 114 TRP A C 1
ATOM 923 O O . TRP A 1 114 ? -15.841 3.899 12.360 1.00 96.56 114 TRP A O 1
ATOM 933 N N . TYR A 1 115 ? -17.148 5.712 12.435 1.00 96.94 115 TYR A N 1
ATOM 934 C CA . TYR A 1 115 ? -16.097 6.610 11.957 1.00 96.94 115 TYR A CA 1
ATOM 935 C C . TYR A 1 115 ? -14.965 6.761 12.976 1.00 96.94 115 TYR A C 1
ATOM 937 O O . TYR A 1 115 ? -15.202 6.930 14.172 1.00 96.94 115 TYR A O 1
ATOM 945 N N . ILE A 1 116 ? -13.722 6.759 12.488 1.00 96.94 116 ILE A N 1
ATOM 946 C CA . ILE A 1 116 ? -12.535 6.949 13.337 1.00 96.94 116 ILE A CA 1
ATOM 947 C C . ILE A 1 116 ? -12.319 8.407 13.765 1.00 96.94 116 ILE A C 1
ATOM 949 O O . ILE A 1 116 ? -11.477 8.673 14.619 1.00 96.94 116 ILE A O 1
ATOM 953 N N . VAL A 1 117 ? -13.011 9.356 13.125 1.00 95.19 117 VAL A N 1
ATOM 954 C CA . VAL A 1 117 ? -12.810 10.796 13.335 1.00 95.19 117 VAL A CA 1
ATOM 955 C C . VAL A 1 117 ? -13.209 11.164 14.765 1.00 95.19 117 VAL A C 1
ATOM 957 O O . VAL A 1 117 ? -14.341 10.915 15.172 1.00 95.19 117 VAL A O 1
ATOM 960 N N . GLY A 1 118 ? -12.275 11.741 15.523 1.00 96.12 118 GLY A N 1
ATOM 961 C CA . GLY A 1 118 ? -12.450 12.046 16.948 1.00 96.12 118 GLY A CA 1
ATOM 962 C C . GLY A 1 118 ? -12.253 10.844 17.882 1.00 96.12 118 GLY A C 1
ATOM 963 O O . GLY A 1 118 ? -12.472 10.964 19.085 1.00 96.12 118 GLY A O 1
ATOM 964 N N . ARG A 1 119 ? -11.864 9.680 17.346 1.00 97.44 119 ARG A N 1
ATOM 965 C CA . ARG A 1 119 ? -11.612 8.427 18.083 1.00 97.44 119 ARG A CA 1
ATOM 966 C C . ARG A 1 119 ? -10.261 7.807 17.725 1.00 97.44 119 ARG A C 1
ATOM 968 O O . ARG A 1 119 ? -10.066 6.598 17.838 1.00 97.44 119 ARG A O 1
ATOM 975 N N . GLU A 1 120 ? -9.316 8.616 17.264 1.00 98.00 120 GLU A N 1
ATOM 976 C CA . GLU A 1 120 ? -8.072 8.138 16.661 1.00 98.00 120 GLU A CA 1
ATOM 977 C C . GLU A 1 120 ? -7.199 7.363 17.653 1.00 98.00 120 GLU A C 1
ATOM 979 O O . GLU A 1 120 ? -6.630 6.335 17.291 1.00 98.00 120 GLU A O 1
ATOM 984 N N . GLU A 1 121 ? -7.148 7.795 18.914 1.00 98.06 121 GLU A N 1
ATOM 985 C CA . GLU A 1 121 ? -6.425 7.077 19.970 1.00 98.06 121 GLU A CA 1
ATOM 986 C C . GLU A 1 121 ? -7.038 5.714 20.290 1.00 98.06 121 GLU A C 1
ATOM 988 O O . GLU A 1 121 ? -6.318 4.740 20.512 1.00 98.06 121 GLU A O 1
ATOM 993 N N . GLU A 1 122 ? -8.370 5.631 20.316 1.00 97.88 122 GLU A N 1
ATOM 994 C CA . GLU A 1 122 ? -9.069 4.367 20.535 1.00 97.88 122 GLU A CA 1
ATOM 995 C C . GLU A 1 122 ? -8.739 3.381 19.411 1.00 97.88 122 GLU A C 1
ATOM 997 O O . GLU A 1 122 ? -8.409 2.224 19.668 1.00 97.88 122 GLU A O 1
ATOM 1002 N N . VAL A 1 123 ? -8.774 3.862 18.169 1.00 97.94 123 VAL A N 1
ATOM 1003 C CA . VAL A 1 123 ? -8.459 3.080 16.969 1.00 97.94 123 VAL A CA 1
ATOM 1004 C C . VAL A 1 123 ? -7.008 2.606 16.986 1.00 97.94 123 VAL A C 1
ATOM 1006 O O . VAL A 1 123 ? -6.759 1.427 16.738 1.00 97.94 123 VAL A O 1
ATOM 1009 N N . ALA A 1 124 ? -6.067 3.487 17.334 1.00 98.06 124 ALA A N 1
ATOM 1010 C CA . ALA A 1 124 ? -4.649 3.154 17.453 1.00 98.06 124 ALA A CA 1
ATOM 1011 C C . ALA A 1 124 ? -4.428 2.004 18.449 1.00 98.06 124 ALA A C 1
ATOM 1013 O O . ALA A 1 124 ? -3.832 0.984 18.099 1.00 98.06 124 ALA A O 1
ATOM 1014 N N . ARG A 1 125 ? -5.009 2.114 19.655 1.00 97.81 125 ARG A N 1
ATOM 1015 C CA . ARG A 1 125 ? -4.932 1.062 20.682 1.00 97.81 125 ARG A CA 1
ATOM 1016 C C . ARG A 1 125 ? -5.571 -0.249 20.226 1.00 97.81 125 ARG A C 1
ATOM 1018 O O . ARG A 1 125 ? -4.972 -1.301 20.420 1.00 97.81 125 ARG A O 1
ATOM 1025 N N . ARG A 1 126 ? -6.763 -0.203 19.618 1.00 97.06 126 ARG A N 1
ATOM 1026 C CA . ARG A 1 126 ? -7.483 -1.410 19.167 1.00 97.06 126 ARG A CA 1
ATOM 1027 C C . ARG A 1 126 ? -6.750 -2.169 18.061 1.00 97.06 126 ARG A C 1
ATOM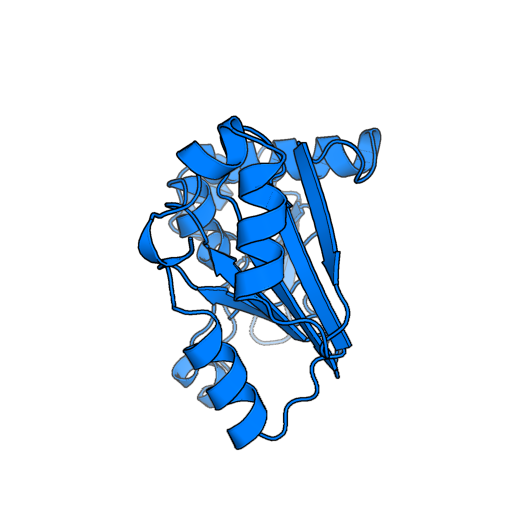 1029 O O . ARG A 1 126 ? -6.835 -3.392 18.029 1.00 97.06 126 ARG A O 1
ATOM 1036 N N . LEU A 1 127 ? -6.073 -1.463 17.155 1.00 97.12 127 LEU A N 1
ATOM 1037 C CA . LEU A 1 127 ? -5.346 -2.080 16.038 1.00 97.12 127 LEU A CA 1
ATOM 1038 C C . LEU A 1 127 ? -3.886 -2.384 16.372 1.00 97.12 127 LEU A C 1
ATOM 1040 O O . LEU A 1 127 ? -3.236 -3.072 15.595 1.00 97.12 127 LEU A O 1
ATOM 1044 N N . GLY A 1 128 ? -3.364 -1.887 17.497 1.00 96.69 128 GLY A N 1
ATOM 1045 C CA . GLY A 1 128 ? -1.952 -2.043 17.848 1.00 96.69 128 GLY A CA 1
ATOM 1046 C C . GLY A 1 128 ? -1.023 -1.268 16.910 1.00 96.69 128 GLY A C 1
ATOM 1047 O O . GLY A 1 128 ? 0.054 -1.753 16.579 1.00 96.69 128 GLY A O 1
ATOM 1048 N N . VAL A 1 129 ? -1.451 -0.086 16.460 1.00 97.69 129 VAL A N 1
ATOM 1049 C CA . VAL A 1 129 ? -0.658 0.827 15.619 1.00 97.69 129 VAL A CA 1
ATOM 1050 C C . VAL A 1 129 ? -0.416 2.138 16.357 1.00 97.69 129 VAL A C 1
ATOM 1052 O O . VAL A 1 129 ? -1.118 2.470 17.315 1.00 97.69 129 VAL A O 1
ATOM 1055 N N . SER A 1 130 ? 0.553 2.923 15.901 1.00 97.94 130 SER A N 1
ATOM 1056 C CA . SER A 1 130 ? 0.800 4.243 16.467 1.00 97.94 130 SER A CA 1
ATOM 1057 C C . SER A 1 130 ? -0.341 5.224 16.159 1.00 97.94 130 SER A C 1
ATOM 1059 O O . SER A 1 130 ? -0.977 5.187 15.099 1.00 97.94 130 SER A O 1
ATOM 1061 N N . LEU A 1 131 ? -0.576 6.174 17.073 1.00 97.69 131 LEU A N 1
ATOM 1062 C CA . LEU A 1 131 ? -1.504 7.285 16.830 1.00 97.69 131 LEU A CA 1
ATOM 1063 C C . LEU A 1 131 ? -1.086 8.101 15.596 1.00 97.69 131 LEU A C 1
ATOM 1065 O O . LEU A 1 131 ? -1.940 8.536 14.823 1.00 97.69 131 LEU A O 1
ATOM 1069 N N . ALA A 1 132 ? 0.224 8.265 15.391 1.00 96.06 132 ALA A N 1
ATOM 1070 C CA . ALA A 1 132 ? 0.784 8.946 14.229 1.00 96.06 132 ALA A CA 1
ATOM 1071 C C . ALA A 1 132 ? 0.304 8.307 12.918 1.00 96.06 132 ALA A C 1
ATOM 1073 O O . ALA A 1 132 ? -0.162 9.025 12.034 1.00 96.06 132 ALA A O 1
ATOM 1074 N N . THR A 1 133 ? 0.307 6.974 12.827 1.00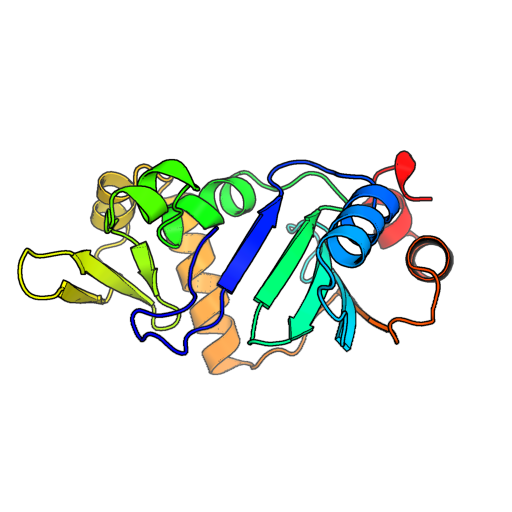 96.25 133 THR A N 1
ATOM 1075 C CA . THR A 1 133 ? -0.239 6.250 11.672 1.00 96.25 133 THR A CA 1
ATOM 1076 C C . THR A 1 133 ? -1.712 6.554 11.464 1.00 96.25 133 THR A C 1
ATOM 1078 O O . THR A 1 133 ? -2.105 6.918 10.358 1.00 96.25 133 THR A O 1
ATOM 1081 N N . VAL A 1 134 ? -2.544 6.478 12.505 1.00 97.62 134 VAL A N 1
ATOM 1082 C CA . VAL A 1 134 ? -3.987 6.756 12.371 1.00 97.62 134 VAL A CA 1
ATOM 1083 C C . VAL A 1 134 ? -4.237 8.183 11.870 1.00 97.62 134 VAL A C 1
ATOM 1085 O O . VAL A 1 134 ? -5.034 8.384 10.947 1.00 97.62 134 VAL A O 1
ATOM 1088 N N . LEU A 1 135 ? -3.532 9.168 12.430 1.00 96.25 135 LEU A N 1
ATOM 1089 C CA . LEU A 1 135 ? -3.641 10.572 12.031 1.00 96.25 135 LEU A CA 1
ATOM 1090 C C . LEU A 1 135 ? -3.159 10.805 10.596 1.00 96.25 135 LEU A C 1
ATOM 1092 O O . LEU A 1 135 ? -3.851 11.477 9.828 1.00 96.25 135 LEU A O 1
ATOM 1096 N N . GLU A 1 136 ? -2.025 10.218 10.212 1.00 93.62 136 GLU A N 1
ATOM 1097 C CA . GLU A 1 136 ? -1.483 10.303 8.855 1.00 93.62 136 GLU A CA 1
ATOM 1098 C C . GLU A 1 136 ? -2.456 9.687 7.839 1.00 93.62 136 GLU A C 1
ATOM 1100 O O . GLU A 1 136 ? -2.797 10.306 6.823 1.00 93.62 136 GLU A O 1
ATOM 1105 N N . ARG A 1 137 ? -2.975 8.488 8.134 1.00 93.38 137 ARG A N 1
ATOM 1106 C CA . ARG A 1 137 ? -3.937 7.793 7.272 1.00 93.38 137 ARG A CA 1
ATOM 1107 C C . ARG A 1 137 ? -5.229 8.583 7.109 1.00 93.38 137 ARG A C 1
ATOM 1109 O O . ARG A 1 137 ? -5.702 8.727 5.976 1.00 93.38 137 ARG A O 1
ATOM 1116 N N . LYS A 1 138 ? -5.759 9.144 8.201 1.00 94.81 138 LYS A N 1
ATOM 1117 C CA . LYS A 1 138 ? -6.909 10.059 8.175 1.00 94.81 138 LYS A CA 1
ATOM 1118 C C . LYS A 1 138 ? -6.613 11.274 7.295 1.00 94.81 138 LYS A C 1
ATOM 1120 O O . LYS A 1 138 ? -7.393 11.574 6.392 1.00 94.81 138 LYS A O 1
ATOM 1125 N 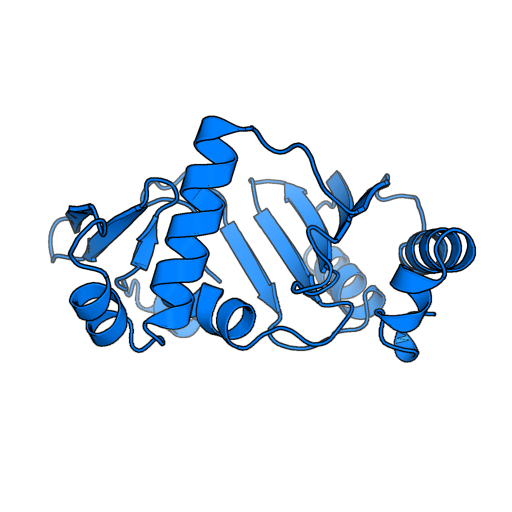N . HIS A 1 139 ? -5.479 11.939 7.520 1.00 91.12 139 HIS A N 1
ATOM 1126 C CA . HIS A 1 139 ? -5.081 13.140 6.787 1.00 91.12 139 HIS A CA 1
ATOM 1127 C C . HIS A 1 139 ? -5.003 12.885 5.279 1.00 91.12 139 HIS A C 1
ATOM 1129 O O . HIS A 1 139 ? -5.681 13.567 4.508 1.00 91.12 139 HIS A O 1
ATOM 1135 N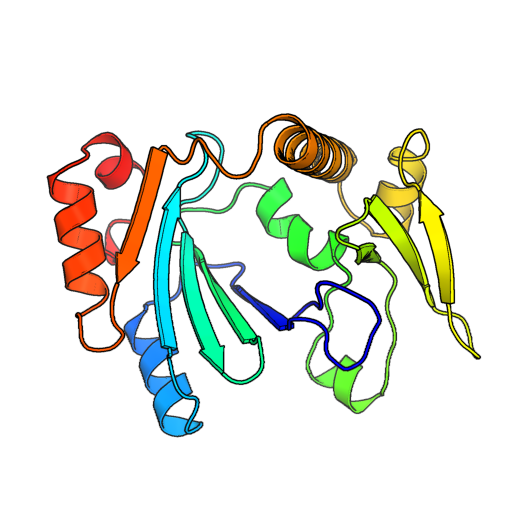 N . PHE A 1 140 ? -4.247 11.871 4.845 1.00 88.06 140 PHE A N 1
ATOM 1136 C CA . PHE A 1 140 ? -4.109 11.569 3.420 1.00 88.06 140 PHE A CA 1
ATOM 1137 C C . PHE A 1 140 ? -5.429 11.159 2.773 1.00 88.06 140 PHE A C 1
ATOM 1139 O O . PHE A 1 140 ? -5.663 11.488 1.607 1.00 88.06 140 PHE A O 1
ATOM 1146 N N . ARG A 1 141 ? -6.310 10.458 3.497 1.00 89.00 141 ARG A N 1
ATOM 1147 C CA . ARG A 1 141 ? -7.609 10.068 2.948 1.00 89.00 141 ARG A CA 1
ATOM 1148 C C . ARG A 1 141 ? -8.534 11.267 2.765 1.00 89.00 141 ARG A C 1
ATOM 1150 O O . ARG A 1 141 ? -9.098 11.411 1.684 1.00 89.00 141 ARG A O 1
ATOM 1157 N N . LEU A 1 142 ? -8.640 12.140 3.767 1.00 89.81 142 LEU A N 1
ATOM 1158 C CA . LEU A 1 142 ? -9.440 13.367 3.681 1.00 89.81 142 LEU A CA 1
ATOM 1159 C C . LEU A 1 142 ? -8.898 14.320 2.613 1.00 89.81 142 LEU A C 1
ATOM 1161 O O . LEU A 1 142 ? -9.672 14.857 1.823 1.00 89.81 142 LEU A O 1
ATOM 1165 N N . LYS A 1 143 ? -7.570 14.468 2.530 1.00 86.56 143 LYS A N 1
ATOM 1166 C CA . LYS A 1 143 ? -6.918 15.253 1.478 1.00 86.56 143 LYS A CA 1
ATOM 1167 C C . LYS A 1 143 ? -7.315 14.746 0.091 1.00 86.56 143 LYS A C 1
ATOM 1169 O O . LYS A 1 143 ? -7.760 15.534 -0.732 1.00 86.56 143 LYS A O 1
ATOM 1174 N N . ARG A 1 144 ? -7.247 13.429 -0.143 1.00 84.81 144 ARG A N 1
ATOM 1175 C CA . ARG A 1 144 ? -7.638 12.816 -1.426 1.00 84.81 144 ARG A CA 1
ATOM 1176 C C . ARG A 1 144 ? -9.117 12.981 -1.764 1.00 84.81 144 ARG A C 1
ATOM 1178 O O . ARG A 1 144 ? -9.446 13.083 -2.938 1.00 84.81 144 ARG A O 1
ATOM 1185 N N . LEU A 1 145 ? -10.003 12.974 -0.768 1.00 85.19 145 LEU A N 1
ATOM 1186 C CA . LEU A 1 145 ? -11.432 13.218 -0.995 1.00 85.19 145 LEU A CA 1
ATOM 1187 C C . LEU A 1 145 ? -11.701 14.668 -1.412 1.00 85.19 145 LEU A C 1
ATOM 1189 O O . LEU A 1 145 ? -12.554 14.901 -2.260 1.00 85.19 145 LEU A O 1
ATOM 1193 N N . ARG A 1 146 ? -10.962 15.626 -0.841 1.00 85.94 146 ARG A N 1
ATOM 1194 C CA . ARG A 1 146 ? -11.107 17.056 -1.140 1.00 85.94 146 ARG A CA 1
ATOM 1195 C C . ARG A 1 146 ? -10.433 17.472 -2.448 1.00 85.94 146 ARG A C 1
ATOM 1197 O O . ARG A 1 146 ? -10.994 18.259 -3.196 1.00 85.94 146 ARG A O 1
ATOM 1204 N N . GLU A 1 147 ? -9.217 16.990 -2.686 1.00 83.44 147 GLU A N 1
ATOM 1205 C CA . GLU A 1 147 ? -8.321 17.488 -3.744 1.00 83.44 147 GLU A CA 1
ATOM 1206 C C . GLU A 1 147 ? -8.161 16.498 -4.911 1.00 83.44 147 GLU A C 1
ATOM 1208 O O . GLU A 1 147 ? -7.604 16.844 -5.949 1.00 83.44 147 GLU A O 1
ATOM 1213 N N . GLY A 1 148 ? -8.659 15.265 -4.772 1.00 76.81 148 GLY A N 1
ATOM 1214 C CA . GLY A 1 148 ? -8.495 14.198 -5.758 1.00 76.81 148 GLY A CA 1
ATOM 1215 C C . GLY A 1 148 ? -7.193 13.400 -5.599 1.00 76.81 148 GLY A C 1
ATOM 1216 O O . GLY A 1 148 ? -6.493 13.466 -4.588 1.00 76.81 148 GLY A O 1
ATOM 1217 N N . LYS A 1 149 ? -6.881 12.569 -6.603 1.00 68.81 149 LYS A N 1
ATOM 1218 C CA . LYS A 1 149 ? -5.666 11.725 -6.643 1.00 68.81 149 LYS A CA 1
ATOM 1219 C C . LYS A 1 149 ? -4.454 12.427 -7.285 1.00 68.81 149 LYS A C 1
ATOM 1221 O O . LYS A 1 149 ? -3.435 11.773 -7.491 1.00 68.81 149 LYS A O 1
ATOM 1226 N N . SER A 1 150 ? -4.559 13.705 -7.649 1.00 60.38 150 SER A N 1
ATOM 1227 C CA . SER A 1 150 ? -3.465 14.462 -8.266 1.00 60.38 150 SER A CA 1
ATOM 1228 C C . SER A 1 150 ? -2.370 14.795 -7.240 1.00 60.38 150 SER A C 1
ATOM 1230 O O . SER A 1 150 ? -2.634 14.907 -6.044 1.00 60.38 150 SER A O 1
ATOM 1232 N N . GLY A 1 151 ? -1.122 14.919 -7.705 1.00 71.38 151 GLY A N 1
ATOM 1233 C CA . GLY A 1 151 ? 0.006 15.349 -6.865 1.00 71.38 151 GLY A CA 1
ATOM 1234 C C . GLY A 1 151 ? 1.054 14.285 -6.533 1.00 71.38 151 GLY A C 1
ATOM 1235 O O . GLY A 1 151 ? 1.748 14.431 -5.532 1.00 71.38 151 GLY A O 1
ATOM 1236 N N . PHE A 1 152 ? 1.192 13.229 -7.340 1.00 83.94 152 PHE A N 1
ATOM 1237 C CA . PHE A 1 152 ? 2.372 12.365 -7.260 1.00 83.94 152 PHE A CA 1
ATOM 1238 C C . PHE A 1 152 ? 3.601 13.090 -7.823 1.00 83.94 152 PHE A C 1
ATOM 1240 O O . PHE A 1 152 ? 3.517 13.706 -8.882 1.00 83.94 152 PHE A O 1
ATOM 1247 N N . ILE A 1 153 ? 4.747 12.970 -7.149 1.00 90.94 153 ILE A N 1
ATOM 1248 C CA . ILE A 1 153 ? 6.048 13.396 -7.692 1.00 90.94 153 ILE A CA 1
ATOM 1249 C C . ILE A 1 153 ? 6.418 12.518 -8.888 1.00 90.94 153 ILE A C 1
ATOM 1251 O O . ILE A 1 153 ? 6.938 13.009 -9.887 1.00 90.94 153 ILE A O 1
ATOM 1255 N N . VAL A 1 154 ? 6.142 11.216 -8.785 1.00 93.88 154 VAL A N 1
ATOM 1256 C CA . VAL A 1 154 ? 6.323 10.250 -9.871 1.00 93.88 154 VAL A CA 1
ATOM 1257 C C . VAL A 1 154 ? 5.094 9.361 -9.943 1.00 93.88 154 VAL A C 1
ATOM 1259 O O . VAL A 1 154 ? 4.665 8.798 -8.937 1.00 93.88 154 VAL A O 1
ATOM 1262 N N . HIS A 1 155 ? 4.538 9.229 -11.140 1.00 95.00 155 HIS A N 1
ATOM 1263 C CA . HIS A 1 155 ? 3.504 8.254 -11.447 1.00 95.00 155 HIS A CA 1
ATOM 1264 C C . HIS A 1 155 ? 3.712 7.775 -12.883 1.00 95.00 155 HIS A C 1
ATOM 1266 O O . HIS A 1 155 ? 3.226 8.388 -13.832 1.00 95.00 155 HIS A O 1
ATOM 1272 N N . GLY A 1 156 ? 4.507 6.719 -13.036 1.00 95.81 156 GLY A N 1
ATOM 1273 C CA . GLY A 1 156 ? 4.689 6.036 -14.313 1.00 95.81 156 GLY A CA 1
ATOM 1274 C C . GLY A 1 156 ? 3.796 4.807 -14.358 1.00 95.81 156 GLY A C 1
ATOM 1275 O O . GLY A 1 156 ? 3.861 4.001 -13.436 1.00 95.81 156 GLY A O 1
ATOM 1276 N N . LYS A 1 157 ? 2.980 4.664 -15.402 1.00 97.50 157 LYS A N 1
ATOM 1277 C CA . LYS A 1 157 ? 2.170 3.471 -15.668 1.00 97.50 157 LYS A CA 1
ATOM 1278 C C . LYS A 1 157 ? 2.712 2.787 -16.918 1.00 97.50 157 LYS A C 1
ATOM 1280 O O . LYS A 1 157 ? 2.912 3.457 -17.929 1.00 97.50 157 LYS A O 1
ATOM 1285 N N . PHE A 1 158 ? 2.947 1.485 -16.835 1.00 98.31 158 PHE A N 1
ATOM 1286 C CA . PHE A 1 158 ? 3.658 0.716 -17.849 1.00 98.31 158 PHE A CA 1
ATOM 1287 C C . PHE A 1 158 ? 2.903 -0.559 -18.204 1.00 98.31 158 PHE A C 1
ATOM 1289 O O . PHE A 1 158 ? 2.264 -1.179 -17.351 1.00 98.31 158 PHE A O 1
ATOM 1296 N N . ASP A 1 159 ? 2.999 -0.931 -19.476 1.00 97.50 159 ASP A N 1
ATOM 1297 C CA . ASP A 1 159 ? 2.466 -2.184 -19.996 1.00 97.50 159 ASP A CA 1
ATOM 1298 C C . ASP A 1 159 ? 3.231 -3.391 -19.416 1.00 97.50 159 ASP A C 1
ATOM 1300 O O . ASP A 1 159 ? 4.444 -3.278 -19.208 1.00 97.50 159 ASP A O 1
ATOM 1304 N N . PRO A 1 160 ? 2.574 -4.541 -19.173 1.00 95.06 160 PRO A N 1
ATOM 1305 C CA . PRO A 1 160 ? 3.234 -5.764 -18.711 1.00 95.06 160 PRO A CA 1
ATOM 1306 C C . PRO A 1 160 ? 4.411 -6.218 -19.583 1.00 95.06 160 PRO A C 1
ATOM 1308 O O . PRO A 1 160 ? 5.341 -6.839 -19.070 1.00 95.06 160 PRO A O 1
ATOM 1311 N N . SER A 1 161 ? 4.397 -5.912 -20.886 1.00 95.12 161 SER A N 1
ATOM 1312 C CA . SER A 1 161 ? 5.482 -6.266 -21.803 1.00 95.12 161 SER A CA 1
ATOM 1313 C C . SER A 1 161 ? 6.739 -5.414 -21.604 1.00 95.12 161 SER A C 1
ATOM 1315 O O . SER A 1 161 ? 7.798 -5.745 -22.143 1.00 95.12 161 SER A O 1
ATOM 1317 N N . TYR A 1 162 ? 6.636 -4.281 -20.903 1.00 97.62 162 TYR A N 1
ATOM 1318 C CA . TYR A 1 162 ? 7.765 -3.392 -20.674 1.00 97.62 162 TYR A CA 1
ATOM 1319 C C . TYR A 1 162 ? 8.590 -3.879 -19.472 1.00 97.62 162 TYR A C 1
ATOM 1321 O O . TYR A 1 162 ? 8.030 -4.084 -18.396 1.00 97.62 162 TYR A O 1
ATOM 1329 N N . PRO A 1 163 ? 9.921 -4.058 -19.603 1.00 95.56 163 PRO A N 1
ATOM 1330 C CA . PRO A 1 163 ? 10.730 -4.544 -18.490 1.00 95.56 163 PRO A CA 1
ATOM 1331 C C . PRO A 1 163 ? 10.712 -3.581 -17.296 1.00 95.56 163 PRO A C 1
ATOM 1333 O O . PRO A 1 163 ? 11.042 -2.396 -17.427 1.00 95.56 163 PRO A O 1
ATOM 1336 N N . VAL A 1 164 ? 10.381 -4.107 -16.114 1.00 95.94 164 VAL A N 1
ATOM 1337 C CA . VAL A 1 164 ? 10.230 -3.322 -14.879 1.00 95.94 164 VAL A CA 1
ATOM 1338 C C . VAL A 1 164 ? 11.520 -2.598 -14.510 1.00 95.94 164 VAL A C 1
ATOM 1340 O O . VAL A 1 164 ? 11.502 -1.394 -14.254 1.00 95.94 164 VAL A O 1
ATOM 1343 N N . GLU A 1 165 ? 12.646 -3.304 -14.522 1.00 93.94 165 GLU A N 1
ATOM 1344 C CA . GLU A 1 165 ? 13.959 -2.762 -14.173 1.00 93.94 165 GLU A CA 1
ATOM 1345 C C . GLU A 1 165 ? 14.352 -1.623 -15.122 1.00 93.94 165 GLU A C 1
ATOM 1347 O O . GLU A 1 165 ? 14.871 -0.593 -14.690 1.00 93.94 165 GLU A O 1
ATOM 1352 N N . LYS A 1 166 ? 14.020 -1.758 -16.414 1.00 95.62 166 LYS A N 1
ATOM 1353 C CA . LYS A 1 166 ? 14.249 -0.706 -17.408 1.00 95.62 166 LYS A CA 1
ATOM 1354 C C . LYS A 1 166 ? 13.401 0.533 -17.113 1.00 95.62 166 LYS A C 1
ATOM 1356 O O . LYS A 1 166 ? 13.939 1.637 -17.108 1.00 95.62 166 LYS A O 1
ATOM 1361 N N . ALA A 1 167 ? 12.111 0.367 -16.814 1.00 96.81 167 ALA A N 1
ATOM 1362 C CA . ALA A 1 167 ? 11.240 1.484 -16.434 1.00 96.81 167 ALA A CA 1
ATOM 1363 C C . ALA A 1 167 ? 11.739 2.226 -15.191 1.00 96.81 167 ALA A C 1
ATOM 1365 O O . ALA A 1 167 ? 11.776 3.457 -15.178 1.00 96.81 167 ALA A O 1
ATOM 1366 N N . VAL A 1 168 ? 12.128 1.489 -14.148 1.00 95.62 168 VAL A N 1
ATOM 1367 C CA . VAL A 1 168 ? 12.642 2.076 -12.904 1.00 95.62 168 VAL A CA 1
ATOM 1368 C C . VAL A 1 168 ? 13.922 2.869 -13.171 1.00 95.62 168 VAL A C 1
ATOM 1370 O O . VAL A 1 168 ? 14.020 4.021 -12.739 1.00 95.62 168 VAL A O 1
ATOM 1373 N N . ARG A 1 169 ? 14.860 2.303 -13.940 1.00 94.69 169 ARG A N 1
ATOM 1374 C CA . ARG A 1 169 ? 16.109 2.974 -14.315 1.00 94.69 169 ARG A CA 1
ATOM 1375 C C . ARG A 1 169 ? 15.860 4.252 -15.110 1.00 94.69 169 ARG A C 1
ATOM 1377 O O . ARG A 1 169 ? 16.370 5.303 -14.734 1.00 94.69 169 ARG A O 1
ATOM 1384 N N . GLU A 1 170 ? 15.029 4.200 -16.148 1.00 95.69 170 GLU A N 1
ATOM 1385 C CA . GLU A 1 170 ? 14.724 5.371 -16.984 1.00 95.69 170 GLU A CA 1
ATOM 1386 C C . GLU A 1 170 ? 14.035 6.492 -16.193 1.00 95.69 170 GLU A C 1
ATOM 1388 O O . GLU A 1 170 ? 14.286 7.677 -16.429 1.00 95.69 170 GLU A O 1
ATOM 1393 N N . LEU A 1 171 ? 13.170 6.143 -15.235 1.00 95.56 171 LEU A N 1
ATOM 1394 C CA . LEU A 1 171 ? 12.572 7.124 -14.329 1.00 95.56 171 LEU A CA 1
ATOM 1395 C C . LEU A 1 171 ? 13.625 7.753 -13.406 1.00 95.56 171 LEU A C 1
ATOM 1397 O O . LEU A 1 171 ? 13.597 8.967 -13.186 1.00 95.56 171 LEU A O 1
ATOM 1401 N N . ALA A 1 172 ? 14.554 6.956 -12.874 1.00 94.50 172 ALA A N 1
ATOM 1402 C CA . ALA A 1 1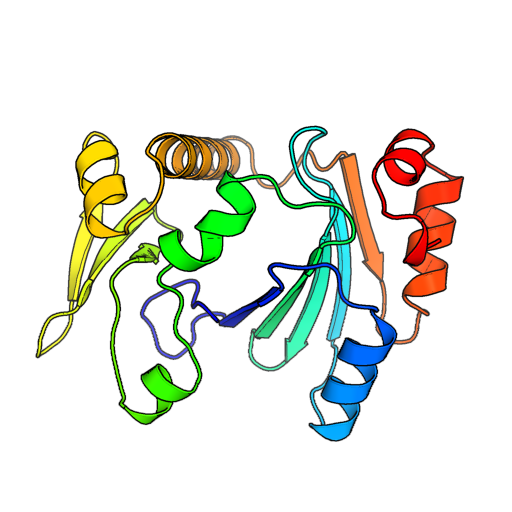72 ? 15.623 7.431 -11.999 1.00 94.50 172 ALA A CA 1
ATOM 1403 C C . ALA A 1 172 ? 16.652 8.302 -12.742 1.00 94.50 172 ALA A C 1
ATOM 1405 O O . ALA A 1 172 ? 17.132 9.295 -12.197 1.00 94.50 172 ALA A O 1
ATOM 1406 N N . GLU A 1 173 ? 16.958 7.995 -14.001 1.00 94.62 173 GLU A N 1
ATOM 1407 C CA . GLU A 1 173 ? 17.834 8.818 -14.846 1.00 94.62 173 GLU A CA 1
ATOM 1408 C C . GLU A 1 173 ? 17.242 10.207 -15.108 1.00 94.62 173 GLU A C 1
ATOM 1410 O O . GLU A 1 173 ? 17.960 11.206 -15.074 1.00 94.62 173 GLU A O 1
ATOM 1415 N N . LYS A 1 174 ? 15.920 10.286 -15.301 1.00 93.88 174 LYS A N 1
ATOM 1416 C CA . LYS A 1 174 ? 15.201 11.549 -15.533 1.00 93.88 174 LYS A CA 1
ATOM 1417 C C . LYS A 1 174 ? 14.971 12.361 -14.255 1.00 93.88 174 LYS A C 1
ATOM 1419 O O . LYS A 1 174 ? 14.724 13.562 -14.338 1.00 93.88 174 LYS A O 1
ATOM 1424 N N . ASN A 1 175 ? 15.025 11.732 -13.079 1.00 93.44 175 ASN A N 1
ATOM 1425 C CA . ASN A 1 175 ? 14.740 12.376 -11.800 1.00 93.44 175 ASN A CA 1
ATOM 1426 C C . ASN A 1 175 ? 15.793 12.010 -10.742 1.00 93.44 175 ASN A C 1
ATOM 1428 O O . ASN A 1 175 ? 15.724 10.968 -10.089 1.00 93.44 175 ASN A O 1
ATOM 1432 N N . SER A 1 176 ? 16.736 12.925 -10.508 1.00 92.19 176 SER A N 1
ATOM 1433 C CA . SER A 1 176 ? 17.831 12.731 -9.549 1.00 92.19 176 SER A CA 1
ATOM 1434 C C . SER A 1 176 ? 17.362 12.535 -8.102 1.00 92.19 176 SER A C 1
ATOM 1436 O O . SER A 1 176 ? 18.025 11.832 -7.339 1.00 92.19 176 SER A O 1
ATOM 1438 N N . LEU A 1 177 ? 16.216 13.109 -7.715 1.00 93.69 177 LEU A N 1
ATOM 1439 C CA . LEU A 1 177 ? 15.629 12.900 -6.389 1.00 93.69 177 LEU A CA 1
ATOM 1440 C C . LEU A 1 177 ? 15.075 11.483 -6.253 1.00 93.69 177 LEU A C 1
ATOM 1442 O O . LEU A 1 177 ? 15.283 10.852 -5.219 1.00 93.69 177 LEU A O 1
ATOM 1446 N N . LEU A 1 178 ? 14.424 10.972 -7.302 1.00 94.38 178 LEU A N 1
ATOM 1447 C CA . LEU A 1 178 ? 13.972 9.584 -7.349 1.00 94.38 178 LEU A CA 1
ATOM 1448 C C . LEU A 1 178 ? 15.169 8.629 -7.274 1.00 94.38 178 LEU A C 1
ATOM 1450 O O . LEU A 1 178 ? 15.157 7.714 -6.456 1.00 94.38 178 LEU A O 1
ATOM 1454 N N . ARG A 1 179 ? 16.227 8.883 -8.056 1.00 93.56 179 ARG A N 1
ATOM 1455 C CA . ARG A 1 179 ? 17.456 8.073 -8.046 1.00 93.56 179 ARG A CA 1
ATOM 1456 C C . ARG A 1 179 ? 18.083 7.963 -6.660 1.00 93.56 179 ARG A C 1
ATOM 1458 O O . ARG A 1 179 ? 18.506 6.887 -6.281 1.00 93.56 179 ARG A O 1
ATOM 1465 N N . ARG A 1 180 ? 18.125 9.063 -5.901 1.00 92.62 180 ARG A N 1
ATOM 1466 C CA . ARG A 1 180 ? 18.645 9.075 -4.519 1.00 92.62 180 ARG A CA 1
ATOM 1467 C C . ARG A 1 180 ? 17.719 8.390 -3.515 1.00 92.62 180 ARG A C 1
ATOM 1469 O O . ARG A 1 180 ? 18.152 8.077 -2.412 1.00 92.62 180 ARG A O 1
ATOM 1476 N N . LYS A 1 181 ? 16.435 8.262 -3.849 1.00 93.81 181 LYS A N 1
ATOM 1477 C CA . LYS A 1 181 ? 15.412 7.698 -2.968 1.00 93.81 181 LYS A CA 1
ATOM 1478 C C . LYS A 1 181 ? 15.303 6.182 -3.126 1.00 93.81 181 LYS A C 1
ATOM 1480 O O . LYS A 1 181 ? 15.054 5.511 -2.131 1.00 93.81 181 LYS A O 1
ATOM 1485 N N . ILE A 1 182 ? 15.435 5.674 -4.350 1.00 93.62 182 ILE A N 1
ATOM 1486 C CA . ILE A 1 182 ? 15.374 4.243 -4.669 1.00 93.62 182 ILE A CA 1
ATOM 1487 C C . ILE A 1 182 ? 16.643 3.544 -4.172 1.00 93.62 182 ILE A C 1
ATOM 1489 O O . ILE A 1 182 ? 17.736 4.092 -4.269 1.00 93.62 182 ILE A O 1
ATOM 1493 N N . SER A 1 183 ? 16.489 2.330 -3.651 1.00 88.25 183 SER A N 1
ATOM 1494 C CA . SER A 1 183 ? 17.612 1.499 -3.216 1.00 88.25 183 SER A CA 1
ATOM 1495 C C . SER A 1 183 ? 18.449 1.013 -4.404 1.00 88.25 183 SER A C 1
ATOM 1497 O O . SER A 1 183 ? 17.897 0.537 -5.395 1.00 88.25 183 SER A O 1
ATOM 1499 N N . ASP A 1 184 ? 19.780 1.053 -4.275 1.00 84.19 184 ASP A N 1
ATOM 1500 C CA . ASP A 1 184 ? 20.736 0.773 -5.365 1.00 84.19 184 ASP A CA 1
ATOM 1501 C C . ASP A 1 184 ? 20.512 -0.570 -6.077 1.00 84.19 184 ASP A C 1
ATOM 1503 O O . ASP A 1 184 ? 20.765 -0.693 -7.267 1.00 84.19 184 ASP A O 1
ATOM 1507 N N . LYS A 1 185 ? 19.969 -1.573 -5.380 1.00 83.81 185 LYS A N 1
ATOM 1508 C CA . LYS A 1 185 ? 19.643 -2.893 -5.949 1.00 83.81 185 LYS A CA 1
ATOM 1509 C C . LYS A 1 185 ? 18.558 -2.891 -7.037 1.00 83.81 185 LYS A C 1
ATOM 1511 O O . LYS A 1 185 ? 18.328 -3.935 -7.640 1.00 83.81 185 LYS A O 1
ATOM 1516 N N . PHE A 1 186 ? 17.862 -1.774 -7.248 1.00 83.31 186 PHE A N 1
ATOM 1517 C CA . PHE A 1 186 ? 16.845 -1.617 -8.296 1.00 83.31 186 PHE A CA 1
ATOM 1518 C C . PHE A 1 186 ? 17.316 -0.755 -9.481 1.00 83.31 186 PHE A C 1
ATOM 1520 O O . PHE A 1 186 ? 16.527 -0.530 -10.401 1.00 83.31 186 PHE A O 1
ATOM 1527 N N . LEU A 1 187 ? 18.555 -0.245 -9.449 1.00 79.31 187 LEU A N 1
ATOM 1528 C CA . LEU A 1 187 ? 19.149 0.618 -10.477 1.00 79.31 187 LEU A CA 1
ATOM 1529 C C . LEU A 1 187 ? 20.145 -0.164 -11.336 1.00 79.31 187 LEU A C 1
ATOM 1531 O O . LEU A 1 187 ? 20.062 -0.023 -12.581 1.00 79.31 187 LEU A O 1
#

Sequence (187 aa):
MARGDVHKDSDIDIFFEEEVAPSIVLTRMDICRLELLWYEVIWASPSTAVKLVFQLEFNVKITVPLSPLTPAEKEFPLYAGRVFLADIRRGQRVPGVNKFLQFIQPTREGHIEWYIVGREEEVARRLGVSLATVLERKHFRLKRLREGKSGFIVHGKFDPSYPVEKAVRELAEKNSLLRRKISDKFL

Secondary structure (DSSP, 8-state):
-EESSSSTT--EEEE-SS---HHHHHHHHHHTTPPEEEEEEEE--TTS--EEEEEESTTEEEEEESSPPPHHHHHHHHHTT---HHHHHTT----EE-TTSEEEEE-SSSEEEEE-TT-HHHHHHHHT--HHHHHHHHHHHHHHHHH-S---SEEEEE-TTS-HHHHHHHHHHH-HHHHHHS-GGG-

Organism: NCBI:txid697581

Foldseek 3Di:
DFFQDDDPLTAAEAEDQAADDVVVVVVVCVVVVWDFAWWKFFAQDLLAFTWIWTATPSNYIYIGTQFHGDLLRSCQCLQRFHDDPVCVVVVHGGWHAHLVQWTWADDPVGTDIDHCVVVLVVSCVRSVHDSVSSVVSVVVSVCCVVPNPDGIPDIDMGGPVDDPLVVLVVVCVVPVSSVVRGDPVSD

Mean predicted aligned error: 4.19 Å

Nearest PDB structures (foldseek):
  4nvs-assembly1_A  TM=3.597E-01  e=5.680E-01  Clostridioides difficile 630
  1kll-assembly1_A-2  TM=4.487E-01  e=1.312E+00  Streptomyces lavendulae
  2p7m-assembly4_E-3  TM=4.395E-01  e=1.033E+00  Listeria monocytogenes EGD-e
  1kmy-assembly1_A  TM=5.140E-01  e=3.030E+00  Paraburkholderia xenovorans LB400
  4mym-assembly1_A-2  TM=4.128E-01  e=5.850E+00  Nocardioides sp. JS614

Radius of gyration: 17.27 Å; Cα contacts (8 Å, |Δi|>4): 314; chains: 1; bounding box: 44×38×42 Å